Protein AF-0000000079915062 (afdb_homodimer)

InterPro domains:
  IPR032808 DoxX family [PF07681] (33-113)

Organism: NCBI:txid1990687

Structure (mmCIF, N/CA/C/O backbone):
data_AF-0000000079915062-model_v1
#
loop_
_entity.id
_entity.type
_entity.pdbx_description
1 polymer 'Transmembrane protein'
#
loop_
_atom_site.group_PDB
_atom_site.id
_atom_site.type_symbol
_atom_site.label_atom_id
_atom_site.label_alt_id
_atom_site.label_comp_id
_atom_site.label_asym_id
_atom_site.label_entity_id
_atom_site.label_seq_id
_atom_site.pdbx_PDB_ins_code
_atom_site.Cartn_x
_atom_site.Cartn_y
_atom_site.Cartn_z
_atom_site.occupancy
_atom_site.B_iso_or_equiv
_atom_site.auth_seq_id
_atom_site.auth_comp_id
_atom_site.auth_asym_id
_atom_site.auth_atom_id
_atom_site.pdbx_PDB_model_num
ATOM 1 N N . MET A 1 1 ? 53.188 11.172 18.5 1 35.78 1 MET A N 1
ATOM 2 C CA . MET A 1 1 ? 52.281 12.039 17.766 1 35.78 1 MET A CA 1
ATOM 3 C C . MET A 1 1 ? 51 11.297 17.406 1 35.78 1 MET A C 1
ATOM 5 O O . MET A 1 1 ? 50.969 10.508 16.453 1 35.78 1 MET A O 1
ATOM 9 N N . ASN A 1 2 ? 50.188 10.914 18.391 1 42 2 ASN A N 1
ATOM 10 C CA . ASN A 1 2 ? 48.906 10.188 18.344 1 42 2 ASN A CA 1
ATOM 11 C C . ASN A 1 2 ? 47.844 11.008 17.641 1 42 2 ASN A C 1
ATOM 13 O O . ASN A 1 2 ? 47.531 12.133 18.031 1 42 2 ASN A O 1
ATOM 17 N N . ALA A 1 3 ? 47.562 10.789 16.375 1 55.31 3 ALA A N 1
ATOM 18 C CA . ALA A 1 3 ? 46.531 11.414 15.562 1 55.31 3 ALA A CA 1
ATOM 19 C C . ALA A 1 3 ? 45.156 11.289 16.219 1 55.31 3 ALA A C 1
ATOM 21 O O . ALA A 1 3 ? 44.812 10.227 16.734 1 55.31 3 ALA A O 1
ATOM 22 N N . PRO A 1 4 ? 44.469 12.445 16.594 1 53.09 4 PRO A N 1
ATOM 23 C CA . PRO A 1 4 ? 43.125 12.344 17.156 1 53.09 4 PRO A CA 1
ATOM 24 C C . PRO A 1 4 ? 42.188 11.492 16.297 1 53.09 4 PRO A C 1
ATOM 26 O O . PRO A 1 4 ? 42.281 11.531 15.07 1 53.09 4 PRO A O 1
ATOM 29 N N . THR A 1 5 ? 41.781 10.367 16.75 1 55.53 5 THR A N 1
ATOM 30 C CA . THR A 1 5 ? 40.781 9.523 16.094 1 55.53 5 THR A CA 1
ATOM 31 C C . THR A 1 5 ? 39.5 10.32 15.82 1 55.53 5 THR A C 1
ATOM 33 O O . THR A 1 5 ? 39.031 11.086 16.672 1 55.53 5 THR A O 1
ATOM 36 N N . PRO A 1 6 ? 39.062 10.578 14.609 1 52.25 6 PRO A N 1
ATOM 37 C CA . PRO A 1 6 ? 37.844 11.297 14.195 1 52.25 6 PRO A CA 1
ATOM 38 C C . PRO A 1 6 ? 36.594 10.805 14.922 1 52.25 6 PRO A C 1
ATOM 40 O O . PRO A 1 6 ? 36.031 9.758 14.562 1 52.25 6 PRO A O 1
ATOM 43 N N . ARG A 1 7 ? 36.312 10.883 16.172 1 54.88 7 ARG A N 1
ATOM 44 C CA . ARG A 1 7 ? 35.094 10.5 16.906 1 54.88 7 ARG A CA 1
ATOM 45 C C . ARG A 1 7 ? 33.906 11.352 16.484 1 54.88 7 ARG A C 1
ATOM 47 O O . ARG A 1 7 ? 32.812 11.156 16.984 1 54.88 7 ARG A O 1
ATOM 54 N N . SER A 1 8 ? 34.031 12.414 15.742 1 56.31 8 SER A N 1
ATOM 55 C CA . SER A 1 8 ? 33 13.445 15.633 1 56.31 8 SER A CA 1
ATOM 56 C C . SER A 1 8 ? 31.906 13.039 14.656 1 56.31 8 SER A C 1
ATOM 58 O O . SER A 1 8 ? 30.781 13.555 14.719 1 56.31 8 SER A O 1
ATOM 60 N N . SER A 1 9 ? 32.188 12.109 13.656 1 59.5 9 SER A N 1
ATOM 61 C CA . SER A 1 9 ? 31.172 11.906 12.625 1 59.5 9 SER A CA 1
ATOM 62 C C . SER A 1 9 ? 30.031 11.039 13.141 1 59.5 9 SER A C 1
ATOM 64 O O . SER A 1 9 ? 28.875 11.258 12.773 1 59.5 9 SER A O 1
ATOM 66 N N . SER A 1 10 ? 30.281 10.133 14.062 1 58.72 10 SER A N 1
ATOM 67 C CA . SER A 1 10 ? 29.25 9.211 14.547 1 58.72 10 SER A CA 1
ATOM 68 C C . SER A 1 10 ? 28.25 9.922 15.453 1 58.72 10 SER A C 1
ATOM 70 O O . SER A 1 10 ? 27.062 9.625 15.422 1 58.72 10 SER A O 1
ATOM 72 N N . ALA A 1 11 ? 28.703 10.93 16.094 1 60.69 11 ALA A N 1
ATOM 73 C CA . ALA A 1 11 ? 27.844 11.633 17.062 1 60.69 11 ALA A CA 1
ATOM 74 C C . ALA A 1 11 ? 26.844 12.523 16.344 1 60.69 11 ALA A C 1
ATOM 76 O O . ALA A 1 11 ? 25.672 12.594 16.734 1 60.69 11 ALA A O 1
ATOM 77 N N . VAL A 1 12 ? 27.219 13.039 15.203 1 59.19 12 VAL A N 1
ATOM 78 C CA . VAL A 1 12 ? 26.359 13.93 14.43 1 59.19 12 VAL A CA 1
ATOM 79 C C . VAL A 1 12 ? 25.25 13.125 13.742 1 59.19 12 VAL A C 1
ATOM 81 O O . VAL A 1 12 ? 24.094 13.539 13.734 1 59.19 12 VAL A O 1
ATOM 84 N N . SER A 1 13 ? 25.703 11.875 13.297 1 68.31 13 SER A N 1
ATOM 85 C CA . SER A 1 13 ? 24.734 11.023 12.633 1 68.31 13 SER A CA 1
ATOM 86 C C . SER A 1 13 ? 23.688 10.5 13.609 1 68.31 13 SER A C 1
ATOM 88 O O . SER A 1 13 ? 22.5 10.445 13.297 1 68.31 13 SER A O 1
ATOM 90 N N . GLU A 1 14 ? 24.094 10.219 14.766 1 69.81 14 GLU A N 1
ATOM 91 C CA . GLU A 1 14 ? 23.188 9.703 15.781 1 69.81 14 GLU A CA 1
ATOM 92 C C . GLU A 1 14 ? 22.25 10.797 16.297 1 69.81 14 GLU A C 1
ATOM 94 O O . GLU A 1 14 ? 21.062 10.555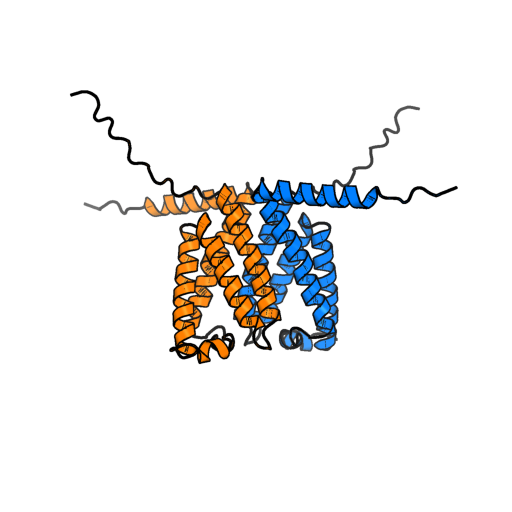 16.5 1 69.81 14 GLU A O 1
ATOM 99 N N . HIS A 1 15 ? 22.844 11.945 16.391 1 72.81 15 HIS A N 1
ATOM 100 C CA . HIS A 1 15 ? 22.047 13.062 16.891 1 72.81 15 HIS A CA 1
ATOM 101 C C . HIS A 1 15 ? 21 13.469 15.867 1 72.81 15 HIS A C 1
ATOM 103 O O . HIS A 1 15 ? 19.875 13.812 16.234 1 72.81 15 HIS A O 1
ATOM 109 N N . SER A 1 16 ? 21.422 13.25 14.625 1 78.62 16 SER A N 1
ATOM 110 C CA . SER A 1 16 ? 20.484 13.609 13.57 1 78.62 16 SER A CA 1
ATOM 111 C C . SER A 1 16 ? 19.328 12.609 13.484 1 78.62 16 SER A C 1
ATOM 113 O O . SER A 1 16 ? 18.172 13 13.297 1 78.62 16 SER A O 1
ATOM 115 N N . LEU A 1 17 ? 19.672 11.398 13.68 1 80.88 17 LEU A N 1
ATOM 116 C CA . LEU A 1 17 ? 18.641 10.367 13.664 1 80.88 17 LEU A CA 1
ATOM 117 C C . LEU A 1 17 ? 17.703 10.516 14.852 1 80.88 17 LEU A C 1
ATOM 119 O O . LEU A 1 17 ? 16.484 10.367 14.711 1 80.88 17 LEU A O 1
ATOM 123 N N . ASP A 1 18 ? 18.312 10.742 15.984 1 81.38 18 ASP A N 1
ATOM 124 C CA . ASP A 1 18 ? 17.516 10.922 17.188 1 81.38 18 ASP A CA 1
ATOM 125 C C . ASP A 1 18 ? 16.562 12.102 17.047 1 81.38 18 ASP A C 1
ATOM 127 O O . ASP A 1 18 ? 15.398 12.023 17.453 1 81.38 18 ASP A O 1
ATOM 131 N N . ALA A 1 19 ? 17.047 13.164 16.484 1 83.12 19 ALA A N 1
ATOM 132 C CA . ALA A 1 19 ? 16.219 14.344 16.266 1 83.12 19 ALA A CA 1
ATOM 133 C C . ALA A 1 19 ? 15.078 14.047 15.305 1 83.12 19 ALA A C 1
ATOM 135 O O . ALA A 1 19 ? 13.953 14.508 15.5 1 83.12 19 ALA A O 1
ATOM 136 N N . ALA A 1 20 ? 15.391 13.289 14.328 1 78.81 20 ALA A N 1
ATOM 137 C CA . ALA A 1 20 ? 14.367 12.93 13.344 1 78.81 20 ALA A CA 1
ATOM 138 C C . ALA A 1 20 ? 13.297 12.039 13.977 1 78.81 20 ALA A C 1
ATOM 140 O O . ALA A 1 20 ? 12.102 12.219 13.719 1 78.81 20 ALA A O 1
ATOM 141 N N . VAL A 1 21 ? 13.727 11.203 14.773 1 81.5 21 VAL A N 1
ATOM 142 C CA . VAL A 1 21 ? 12.812 10.281 15.445 1 81.5 21 VAL A CA 1
ATOM 143 C C . VAL A 1 21 ? 11.922 11.055 16.406 1 81.5 21 VAL A C 1
ATOM 145 O O . VAL A 1 21 ? 10.711 10.812 16.484 1 81.5 21 VAL A O 1
ATOM 148 N N . GLN A 1 22 ? 12.531 11.953 17.141 1 82.19 22 GLN A N 1
ATOM 149 C CA . GLN A 1 22 ? 11.773 12.773 18.078 1 82.19 22 GLN A CA 1
ATOM 150 C C . GLN A 1 22 ? 10.75 13.648 17.344 1 82.19 22 GLN A C 1
ATOM 152 O O . GLN A 1 22 ? 9.617 13.789 17.797 1 82.19 22 GLN A O 1
ATOM 157 N N . ARG A 1 23 ? 11.156 14.156 16.281 1 81.31 23 ARG A N 1
ATOM 158 C CA . ARG A 1 23 ? 10.242 14.977 15.484 1 81.31 23 ARG A CA 1
ATOM 159 C C . ARG A 1 23 ? 9.094 14.141 14.93 1 81.31 23 ARG A C 1
ATOM 161 O O . ARG A 1 23 ? 7.949 14.602 14.898 1 81.31 23 ARG A O 1
ATOM 168 N N . ALA A 1 24 ? 9.422 12.992 14.5 1 81.75 24 ALA A N 1
ATOM 169 C CA . ALA A 1 24 ? 8.406 12.094 13.953 1 81.75 24 ALA A CA 1
ATOM 170 C C . ALA A 1 24 ? 7.383 11.703 15.016 1 81.75 24 ALA A C 1
ATOM 172 O O . ALA A 1 24 ? 6.203 11.516 14.711 1 81.75 24 ALA A O 1
ATOM 173 N N . ARG A 1 25 ? 7.84 11.656 16.156 1 81.38 25 ARG A N 1
ATOM 174 C CA . ARG A 1 25 ? 6.945 11.281 17.25 1 81.38 25 ARG A CA 1
ATOM 175 C C . ARG A 1 25 ? 6.047 12.453 17.641 1 81.38 25 ARG A C 1
ATOM 177 O O . ARG A 1 25 ? 4.879 12.258 17.984 1 81.38 25 ARG A O 1
ATOM 184 N N . SER A 1 26 ? 6.59 13.617 17.547 1 84.38 26 SER A N 1
ATOM 185 C CA . SER A 1 26 ? 5.871 14.797 18.016 1 84.38 26 SER A CA 1
ATOM 186 C C . SER A 1 26 ? 4.973 15.367 16.922 1 84.38 26 SER A C 1
ATOM 188 O O . SER A 1 26 ? 3.959 16 17.219 1 84.38 26 SER A O 1
ATOM 190 N N . ASP A 1 27 ? 5.375 15.133 15.719 1 88.56 27 ASP A N 1
ATOM 191 C CA . ASP A 1 27 ? 4.605 15.602 14.57 1 88.56 27 ASP A CA 1
ATOM 192 C C . ASP A 1 27 ? 4.07 14.43 13.75 1 88.56 27 ASP A C 1
ATOM 194 O O . ASP A 1 27 ? 4.781 13.883 12.906 1 88.56 27 ASP A O 1
ATOM 198 N N . PRO A 1 28 ? 2.812 14.141 13.938 1 86 28 PRO A N 1
ATOM 199 C CA . PRO A 1 28 ? 2.248 12.961 13.281 1 86 28 PRO A CA 1
ATOM 200 C C . PRO A 1 28 ? 2.354 13.031 11.758 1 86 28 PRO A C 1
ATOM 202 O O . PRO A 1 28 ? 2.596 12.008 11.109 1 86 28 PRO A O 1
ATOM 205 N N . ALA A 1 29 ? 2.178 14.086 11.203 1 85.56 29 ALA A N 1
ATOM 206 C CA . ALA A 1 29 ? 2.268 14.219 9.758 1 85.56 29 ALA A CA 1
ATOM 207 C C . ALA A 1 29 ? 3.693 13.977 9.266 1 85.56 29 ALA A C 1
ATOM 209 O O . ALA A 1 29 ? 3.904 13.359 8.227 1 85.56 29 ALA A O 1
ATOM 210 N N . TYR A 1 30 ? 4.633 14.477 9.93 1 89.44 30 TYR A N 1
ATOM 211 C CA . TYR A 1 30 ? 6.023 14.227 9.57 1 89.44 30 TYR A CA 1
ATOM 212 C C . TYR A 1 30 ? 6.375 12.758 9.734 1 89.44 30 TYR A C 1
ATOM 214 O O . TYR A 1 30 ? 7.113 12.195 8.914 1 89.44 30 TYR A O 1
ATOM 222 N N . GLY A 1 31 ? 5.934 12.195 10.781 1 91.19 31 GLY A N 1
ATOM 223 C CA . GLY A 1 31 ? 6.129 10.758 10.945 1 91.19 31 GLY A CA 1
ATOM 224 C C . GLY A 1 31 ? 5.551 9.945 9.812 1 91.19 31 GLY A C 1
ATOM 225 O O . GLY A 1 31 ? 6.16 8.961 9.375 1 91.19 31 GLY A O 1
ATOM 226 N N . ALA A 1 32 ? 4.387 10.359 9.422 1 92.12 32 ALA A N 1
ATOM 227 C CA . ALA A 1 32 ? 3.748 9.703 8.281 1 92.12 32 ALA A CA 1
ATOM 228 C C . ALA A 1 32 ? 4.605 9.828 7.023 1 92.12 32 ALA A C 1
ATOM 230 O O . ALA A 1 32 ? 4.805 8.852 6.305 1 92.12 32 ALA A O 1
ATOM 231 N N . PHE A 1 33 ? 5.137 10.969 6.777 1 94.38 33 PHE A N 1
ATOM 232 C CA . PHE A 1 33 ? 6.008 11.227 5.637 1 94.38 33 PHE A CA 1
ATOM 233 C C . PHE A 1 33 ? 7.238 10.336 5.688 1 94.38 33 PHE A C 1
ATOM 235 O O . PHE A 1 33 ? 7.586 9.688 4.695 1 94.38 33 PHE A O 1
ATOM 242 N N . LEU A 1 34 ? 7.832 10.266 6.805 1 94.62 34 LEU A N 1
ATOM 243 C CA . LEU A 1 34 ? 9.062 9.492 6.957 1 94.62 34 LEU A CA 1
ATOM 244 C C . LEU A 1 34 ? 8.789 8 6.762 1 94.62 34 LEU A C 1
ATOM 246 O O . LEU A 1 34 ? 9.594 7.297 6.148 1 94.62 34 LEU A O 1
ATOM 250 N N . LEU A 1 35 ? 7.703 7.551 7.289 1 95.19 35 LEU A N 1
ATOM 251 C CA . LEU A 1 35 ? 7.336 6.145 7.148 1 95.19 35 LEU A CA 1
ATOM 252 C C . LEU A 1 35 ? 7.191 5.766 5.676 1 95.19 35 LEU A C 1
ATOM 254 O O . LEU A 1 35 ? 7.754 4.762 5.234 1 95.19 35 LEU A O 1
ATOM 258 N N . LEU A 1 36 ? 6.496 6.566 4.973 1 97.75 36 LEU A N 1
ATOM 259 C CA . LEU A 1 36 ? 6.277 6.273 3.562 1 97.75 36 LEU A CA 1
ATOM 260 C C . LEU A 1 36 ? 7.566 6.449 2.764 1 97.75 36 LEU A C 1
ATOM 262 O O . LEU A 1 36 ? 7.828 5.688 1.829 1 97.75 36 LEU A O 1
ATOM 266 N N . ARG A 1 37 ? 8.32 7.453 3.098 1 97.31 37 ARG A N 1
ATOM 267 C CA . ARG A 1 37 ? 9.578 7.66 2.391 1 97.31 37 ARG A CA 1
ATOM 268 C C . ARG A 1 37 ? 10.5 6.457 2.557 1 97.31 37 ARG A C 1
ATOM 270 O O . ARG A 1 37 ? 11.07 5.965 1.579 1 97.31 37 ARG A O 1
ATOM 277 N N . ILE A 1 38 ? 10.625 5.984 3.73 1 97.06 38 ILE A N 1
ATOM 278 C CA . ILE A 1 38 ? 11.453 4.809 3.984 1 97.06 38 ILE A CA 1
ATOM 279 C C . ILE A 1 38 ? 10.875 3.604 3.246 1 97.06 38 ILE A C 1
ATOM 281 O O . ILE A 1 38 ? 11.609 2.871 2.574 1 97.06 38 ILE A O 1
ATOM 285 N N . GLY A 1 39 ? 9.578 3.43 3.363 1 98.25 39 GLY A N 1
ATOM 286 C CA . GLY A 1 39 ? 8.93 2.309 2.697 1 98.25 39 GLY A CA 1
ATOM 287 C C . GLY A 1 39 ? 9.133 2.309 1.194 1 98.25 39 GLY A C 1
ATOM 288 O O . GLY A 1 39 ? 9.523 1.292 0.615 1 98.25 39 GLY A O 1
ATOM 289 N N . PHE A 1 40 ? 8.938 3.473 0.577 1 98.62 40 PHE A N 1
ATOM 290 C CA . PHE A 1 40 ? 9.008 3.549 -0.878 1 98.62 40 PHE A CA 1
ATOM 291 C C . PHE A 1 40 ? 10.445 3.688 -1.347 1 98.62 40 PHE A C 1
ATOM 293 O O . PHE A 1 40 ? 10.719 3.707 -2.551 1 98.62 40 PHE A O 1
ATOM 300 N N . THR A 1 41 ? 11.391 3.822 -0.437 1 98.69 41 THR A N 1
ATOM 301 C CA . THR A 1 41 ? 12.805 3.65 -0.755 1 98.69 41 THR A CA 1
ATOM 302 C C . THR A 1 41 ? 13.18 2.17 -0.776 1 98.69 41 THR A C 1
ATOM 304 O O . THR A 1 41 ? 13.719 1.674 -1.766 1 98.69 41 THR A O 1
ATOM 307 N N . VAL A 1 42 ? 12.781 1.463 0.256 1 98.5 42 VAL A N 1
ATOM 308 C CA . VAL A 1 42 ? 13.25 0.105 0.504 1 98.5 42 VAL A CA 1
ATOM 309 C C . VAL A 1 42 ? 12.5 -0.875 -0.394 1 98.5 42 VAL A C 1
ATOM 311 O O . VAL A 1 42 ? 13.102 -1.76 -1.002 1 98.5 42 VAL A O 1
ATOM 314 N N . LEU A 1 43 ? 11.227 -0.701 -0.561 1 98.44 43 LEU A N 1
ATOM 315 C CA . LEU A 1 43 ? 10.398 -1.688 -1.242 1 98.44 43 LEU A CA 1
ATOM 316 C C . LEU A 1 43 ? 10.828 -1.851 -2.695 1 98.44 43 LEU A C 1
ATOM 318 O O . LEU A 1 43 ? 11.133 -2.961 -3.137 1 98.44 43 LEU A O 1
ATOM 322 N N . PRO A 1 44 ? 10.93 -0.757 -3.443 1 98.69 44 PRO A N 1
ATOM 323 C CA . PRO A 1 44 ? 11.352 -0.938 -4.836 1 98.69 44 PRO A CA 1
ATOM 324 C C . PRO A 1 44 ? 12.773 -1.477 -4.953 1 98.69 44 PRO A C 1
ATOM 326 O O . PRO A 1 44 ? 13.078 -2.246 -5.867 1 98.69 44 PRO A O 1
ATOM 329 N N . ILE A 1 45 ? 13.617 -1.098 -4.066 1 98.75 45 ILE A N 1
ATOM 330 C CA . ILE A 1 45 ? 14.992 -1.571 -4.129 1 98.75 45 ILE A CA 1
ATOM 331 C C . ILE A 1 45 ? 15.031 -3.076 -3.871 1 98.75 45 ILE A C 1
ATOM 333 O O . ILE A 1 45 ? 15.68 -3.822 -4.609 1 98.75 45 ILE A O 1
ATOM 337 N N . VAL A 1 46 ? 14.328 -3.572 -2.879 1 98.75 46 VAL A N 1
ATOM 338 C CA . VAL A 1 46 ? 14.305 -4.992 -2.541 1 98.75 46 VAL A CA 1
ATOM 339 C C . VAL A 1 46 ? 13.68 -5.785 -3.688 1 98.75 46 VAL A C 1
ATOM 341 O O . VAL A 1 46 ? 14.234 -6.801 -4.117 1 98.75 46 VAL A O 1
ATOM 344 N N . MET A 1 47 ? 12.586 -5.328 -4.246 1 98.56 47 MET A N 1
ATOM 345 C CA . MET A 1 47 ? 11.922 -6.031 -5.336 1 98.56 47 MET A CA 1
ATOM 346 C C . MET A 1 47 ? 12.758 -5.984 -6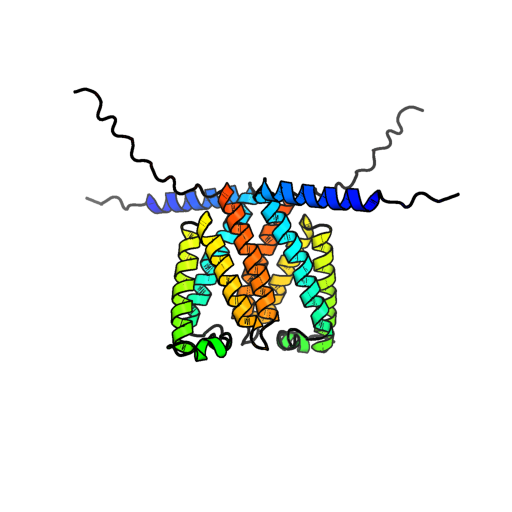.609 1 98.56 47 MET A C 1
ATOM 348 O O . MET A 1 47 ? 12.781 -6.945 -7.379 1 98.56 47 MET A O 1
ATOM 352 N N . GLY A 1 48 ? 13.383 -4.805 -6.805 1 98.75 48 GLY A N 1
ATOM 353 C CA . GLY A 1 48 ? 14.266 -4.695 -7.957 1 98.75 48 GLY A CA 1
ATOM 354 C C . GLY A 1 48 ? 15.453 -5.625 -7.887 1 98.75 48 GLY A C 1
ATOM 355 O O . GLY A 1 48 ? 15.781 -6.305 -8.867 1 98.75 48 GLY A O 1
ATOM 356 N N . LEU A 1 49 ? 16.125 -5.672 -6.723 1 98.69 49 LEU A N 1
ATOM 357 C CA . LEU A 1 49 ? 17.266 -6.559 -6.531 1 98.69 49 LEU A CA 1
ATOM 358 C C . LEU A 1 49 ? 16.859 -8.016 -6.699 1 98.69 49 LEU A C 1
ATOM 360 O O . LEU A 1 49 ? 17.609 -8.812 -7.266 1 98.69 49 LEU A O 1
ATOM 364 N N . ASP A 1 50 ? 15.711 -8.352 -6.281 1 98.75 50 ASP A N 1
ATOM 365 C CA . ASP A 1 50 ? 15.281 -9.75 -6.32 1 98.75 50 ASP A CA 1
ATOM 366 C C . ASP A 1 50 ? 15.008 -10.203 -7.75 1 98.75 50 ASP A C 1
ATOM 368 O O . ASP A 1 50 ? 14.961 -11.406 -8.031 1 98.75 50 ASP A O 1
ATOM 372 N N . LYS A 1 51 ? 14.812 -9.273 -8.688 1 98.5 51 LYS A N 1
ATOM 373 C CA . LYS A 1 51 ? 14.562 -9.648 -10.07 1 98.5 51 LYS A CA 1
ATOM 374 C C . LYS A 1 51 ? 15.828 -10.203 -10.727 1 98.5 51 LYS A C 1
ATOM 376 O O . LYS A 1 51 ? 15.758 -10.805 -11.805 1 98.5 51 LYS A O 1
ATOM 381 N N . PHE A 1 52 ? 16.938 -10.078 -9.992 1 98.5 52 PHE A N 1
ATOM 382 C CA . PHE A 1 52 ? 18.172 -10.703 -10.453 1 98.5 52 PHE A CA 1
ATOM 383 C C . PHE A 1 52 ? 18.344 -12.086 -9.828 1 98.5 52 PHE A C 1
ATOM 385 O O . PHE A 1 52 ? 19.188 -12.859 -10.273 1 98.5 52 PHE A O 1
ATOM 392 N N . THR A 1 53 ? 17.547 -12.477 -8.781 1 97.75 53 THR A N 1
ATOM 393 C CA . THR A 1 53 ? 17.766 -13.727 -8.055 1 97.75 53 THR A CA 1
ATOM 394 C C . THR A 1 53 ? 16.5 -14.555 -8.008 1 97.75 53 THR A C 1
ATOM 396 O O . THR A 1 53 ? 16.547 -15.773 -7.852 1 97.75 53 THR A O 1
ATOM 399 N N . ASN A 1 54 ? 15.32 -13.945 -8.023 1 97.75 54 ASN A N 1
ATOM 400 C CA . ASN A 1 54 ? 14.016 -14.594 -7.949 1 97.75 54 ASN A CA 1
ATOM 401 C C . ASN A 1 54 ? 13.859 -15.383 -6.656 1 97.75 54 ASN A C 1
ATOM 403 O O . ASN A 1 54 ? 13.312 -16.484 -6.66 1 97.75 54 ASN A O 1
ATOM 407 N N . LEU A 1 55 ? 14.422 -14.812 -5.586 1 96.12 55 LEU A N 1
ATOM 408 C CA . LEU A 1 55 ? 14.312 -15.461 -4.281 1 96.12 55 LEU A CA 1
ATOM 409 C C . LEU A 1 55 ? 12.891 -15.352 -3.734 1 96.12 55 LEU A C 1
ATOM 411 O O . LEU A 1 55 ? 12.367 -16.312 -3.158 1 96.12 55 LEU A O 1
ATOM 415 N N . LEU A 1 56 ? 12.273 -14.25 -3.938 1 96.44 56 LEU A N 1
ATOM 416 C CA . LEU A 1 56 ? 10.938 -14 -3.398 1 96.44 56 LEU A CA 1
ATOM 417 C C . LEU A 1 56 ? 9.867 -14.656 -4.27 1 96.44 56 LEU A C 1
ATOM 419 O O . LEU A 1 56 ? 8.836 -15.109 -3.764 1 96.44 56 LEU A O 1
ATOM 423 N N . THR A 1 57 ? 10.109 -14.672 -5.551 1 96.62 57 THR A N 1
ATOM 424 C CA . THR A 1 57 ? 9.203 -15.25 -6.539 1 96.62 57 THR A CA 1
ATOM 425 C C . THR A 1 57 ? 9.867 -15.328 -7.91 1 96.62 57 THR A C 1
ATOM 427 O O . THR A 1 57 ? 11.008 -14.891 -8.07 1 96.62 57 THR A O 1
ATOM 430 N N . THR A 1 58 ? 9.211 -16.016 -8.836 1 97.38 58 THR A N 1
ATOM 431 C CA . THR A 1 58 ? 9.602 -15.922 -10.234 1 97.38 58 THR A CA 1
ATOM 432 C C . THR A 1 58 ? 8.914 -14.734 -10.914 1 97.38 58 THR A C 1
ATOM 434 O O . THR A 1 58 ? 7.785 -14.859 -11.391 1 97.38 58 THR A O 1
ATOM 437 N N . TRP A 1 59 ? 9.578 -13.609 -11 1 97.56 59 TRP A N 1
ATOM 438 C CA . TRP A 1 59 ? 9.008 -12.32 -11.406 1 97.56 59 TRP A CA 1
ATOM 439 C C . TRP A 1 59 ? 8.539 -12.367 -12.852 1 97.56 59 TRP A C 1
ATOM 441 O O . TRP A 1 59 ? 7.605 -11.648 -13.234 1 97.56 59 TRP A O 1
ATOM 451 N N . GLU A 1 60 ? 9.062 -13.188 -13.688 1 97.5 60 GLU A N 1
ATOM 452 C CA . GLU A 1 60 ? 8.688 -13.297 -15.094 1 97.5 60 GLU A CA 1
ATOM 453 C C . GLU A 1 60 ? 7.219 -13.703 -15.242 1 97.5 60 GLU A C 1
ATOM 455 O O . GLU A 1 60 ? 6.566 -13.352 -16.219 1 97.5 60 GLU A O 1
ATOM 460 N N . ASN A 1 61 ? 6.758 -14.391 -14.25 1 96 61 ASN A N 1
ATOM 461 C CA . ASN A 1 61 ? 5.371 -14.844 -14.289 1 96 61 ASN A CA 1
ATOM 462 C C . ASN A 1 61 ? 4.395 -13.68 -14.258 1 96 61 ASN A C 1
ATOM 464 O O . ASN A 1 61 ? 3.244 -13.812 -14.68 1 96 61 ASN A O 1
ATOM 468 N N . TYR A 1 62 ? 4.895 -12.5 -13.734 1 96.62 62 TYR A N 1
ATOM 469 C CA . TYR A 1 62 ? 4.031 -11.336 -13.586 1 96.62 62 TYR A CA 1
ATOM 470 C C . TYR A 1 62 ? 3.99 -10.523 -14.875 1 96.62 62 TYR A C 1
ATOM 472 O O . TYR A 1 62 ? 3.25 -9.539 -14.977 1 96.62 62 TYR A O 1
ATOM 480 N N . LEU A 1 63 ? 4.773 -10.906 -15.828 1 97.12 63 LEU A N 1
ATOM 481 C CA . LEU A 1 63 ? 4.848 -10.156 -17.078 1 97.12 63 LEU A CA 1
ATOM 482 C C . LEU A 1 63 ? 3.803 -10.641 -18.062 1 97.12 63 LEU A C 1
ATOM 484 O O . LEU A 1 63 ? 3.758 -11.836 -18.391 1 97.12 63 LEU A O 1
ATOM 488 N N . ALA A 1 64 ? 2.977 -9.695 -18.547 1 97.12 64 ALA A N 1
ATOM 489 C CA . ALA A 1 64 ? 1.961 -10.047 -19.547 1 97.12 64 ALA A CA 1
ATOM 490 C C . ALA A 1 64 ? 2.604 -10.562 -20.828 1 97.12 64 ALA A C 1
ATOM 492 O O . ALA A 1 64 ? 3.551 -9.961 -21.344 1 97.12 64 ALA A O 1
ATOM 493 N N . PRO A 1 65 ? 2.043 -11.57 -21.406 1 96.12 65 PRO A N 1
ATOM 494 C CA . PRO A 1 65 ? 2.645 -12.188 -22.594 1 96.12 65 PRO A CA 1
ATOM 495 C C . PRO A 1 65 ? 2.74 -11.234 -23.781 1 96.12 65 PRO A C 1
ATOM 497 O O . PRO A 1 65 ? 3.695 -11.297 -24.562 1 96.12 65 PRO A O 1
ATOM 500 N N . TRP A 1 66 ? 1.785 -10.32 -23.906 1 95.25 66 TRP A N 1
ATOM 501 C CA . TRP A 1 66 ? 1.785 -9.43 -25.062 1 95.25 66 TRP A CA 1
ATOM 502 C C . TRP A 1 66 ? 2.965 -8.469 -25 1 95.25 66 TRP A C 1
ATOM 504 O O . TRP A 1 66 ? 3.42 -7.973 -26.031 1 95.25 66 TRP A O 1
ATOM 514 N N . ILE A 1 67 ? 3.455 -8.219 -23.781 1 94.75 67 ILE A N 1
ATOM 515 C CA . ILE A 1 67 ? 4.617 -7.348 -23.641 1 94.75 67 ILE A CA 1
ATOM 516 C C . ILE A 1 67 ? 5.855 -8.047 -24.203 1 94.75 67 ILE A C 1
ATOM 518 O O . ILE A 1 67 ? 6.668 -7.43 -24.891 1 94.75 67 ILE A O 1
ATOM 522 N N . VAL A 1 68 ? 6.016 -9.234 -23.938 1 93.81 68 VAL A N 1
ATOM 523 C CA . VAL A 1 68 ? 7.141 -10.031 -24.422 1 93.81 68 VAL A CA 1
ATOM 524 C C . VAL A 1 68 ? 7.051 -10.172 -25.938 1 93.81 68 VAL A C 1
ATOM 526 O O . VAL A 1 68 ? 8.062 -10.078 -26.641 1 93.81 68 VAL A O 1
ATOM 529 N N . ASP A 1 69 ? 5.879 -10.32 -26.422 1 95.12 69 ASP A N 1
ATOM 530 C CA . ASP A 1 69 ? 5.648 -10.57 -27.844 1 95.12 69 ASP A CA 1
ATOM 531 C C . ASP A 1 69 ? 6.035 -9.352 -28.688 1 95.12 69 ASP A C 1
ATOM 533 O O . ASP A 1 69 ? 6.516 -9.5 -29.812 1 95.12 69 ASP A O 1
ATOM 537 N N . ILE A 1 70 ? 5.883 -8.203 -28.125 1 94.19 70 ILE A N 1
ATOM 538 C CA . ILE A 1 70 ? 6.082 -7.012 -28.938 1 94.19 70 ILE A CA 1
ATOM 539 C C . ILE A 1 70 ? 7.492 -6.469 -28.734 1 94.19 70 ILE A C 1
ATOM 541 O O . ILE A 1 70 ? 7.953 -5.609 -29.484 1 94.19 70 ILE A O 1
ATOM 545 N N . GLY A 1 71 ? 8.117 -7 -27.734 1 93.31 71 GLY A N 1
ATOM 546 C CA . GLY A 1 71 ? 9.43 -6.469 -27.422 1 93.31 71 GLY A CA 1
ATOM 547 C C . GLY A 1 71 ? 10.562 -7.324 -27.953 1 93.31 71 GLY A C 1
ATOM 548 O O . GLY A 1 71 ? 10.359 -8.484 -28.312 1 93.31 71 GLY A O 1
ATOM 549 N N . PRO A 1 72 ? 11.758 -6.719 -27.984 1 96.12 72 PRO A N 1
ATOM 550 C CA . PRO A 1 72 ? 12.938 -7.453 -28.453 1 96.12 72 PRO A CA 1
ATOM 551 C C . PRO A 1 72 ? 13.609 -8.258 -27.344 1 96.12 72 PRO A C 1
ATOM 553 O O . PRO A 1 72 ? 14.547 -9.016 -27.594 1 96.12 72 PRO A O 1
ATOM 556 N N . LEU A 1 73 ? 13.109 -8.164 -26.125 1 97.38 73 LEU A N 1
ATOM 557 C CA . LEU A 1 73 ? 13.734 -8.812 -24.969 1 97.38 73 LEU A CA 1
ATOM 558 C C . LEU A 1 73 ? 12.914 -10.016 -24.516 1 97.38 73 LEU A C 1
ATOM 560 O O . LEU A 1 73 ? 11.688 -10.016 -24.656 1 97.38 73 LEU A O 1
ATOM 564 N N . SER A 1 74 ? 13.641 -11.023 -23.969 1 97.38 74 SER A N 1
ATOM 565 C CA . SER A 1 74 ? 12.945 -12.117 -23.312 1 97.38 74 SER A CA 1
ATOM 566 C C . SER A 1 74 ? 12.289 -11.648 -22.016 1 97.38 74 SER A C 1
ATOM 568 O O . SER A 1 74 ? 12.555 -10.539 -21.547 1 97.38 74 SER A O 1
ATOM 570 N N . ALA A 1 75 ? 11.477 -12.469 -21.469 1 97.44 75 ALA A N 1
ATOM 571 C CA . ALA A 1 75 ? 10.844 -12.156 -20.188 1 97.44 75 ALA A CA 1
ATOM 572 C C . ALA A 1 75 ? 11.898 -11.922 -19.109 1 97.44 75 ALA A C 1
ATOM 574 O O . ALA A 1 75 ? 11.781 -10.977 -18.312 1 97.44 75 ALA A O 1
ATOM 575 N N . HIS A 1 76 ? 12.859 -12.742 -19.094 1 97.75 76 HIS A N 1
ATOM 576 C CA . HIS A 1 76 ? 13.922 -12.633 -18.109 1 97.75 76 HIS A CA 1
ATOM 577 C C . HIS A 1 76 ? 14.688 -11.32 -18.25 1 97.75 76 HIS A C 1
ATOM 579 O O . HIS A 1 76 ? 14.891 -10.602 -17.266 1 97.75 76 HIS A O 1
ATOM 585 N N . GLN A 1 77 ? 15.047 -11 -19.453 1 97.94 77 GLN A N 1
ATOM 586 C CA . GLN A 1 77 ? 15.773 -9.766 -19.719 1 97.94 77 GLN A CA 1
ATOM 587 C C . GLN A 1 77 ? 14.93 -8.539 -19.344 1 97.94 77 GLN A C 1
ATOM 589 O O . GLN A 1 77 ? 15.445 -7.566 -18.797 1 97.94 77 GLN A O 1
ATOM 594 N N . THR A 1 78 ? 13.695 -8.656 -19.703 1 98.12 78 THR A N 1
ATOM 595 C CA . THR A 1 78 ? 12.781 -7.566 -19.391 1 98.12 78 THR A CA 1
ATOM 596 C C . THR A 1 78 ? 12.727 -7.332 -17.875 1 98.12 78 THR A C 1
ATOM 598 O O . THR A 1 78 ? 12.789 -6.191 -17.422 1 98.12 78 THR A O 1
ATOM 601 N N . MET A 1 79 ? 12.773 -8.359 -17.109 1 98.31 79 MET A N 1
ATOM 602 C CA . MET A 1 79 ? 12.68 -8.219 -15.656 1 98.31 79 MET A CA 1
ATOM 603 C C . MET A 1 79 ? 13.984 -7.676 -15.078 1 98.31 79 MET A C 1
ATOM 605 O O . MET A 1 79 ? 13.969 -6.949 -14.078 1 98.31 79 MET A O 1
ATOM 609 N N . LEU A 1 80 ? 15.078 -7.992 -15.727 1 98.5 80 LEU A N 1
ATOM 610 C CA . LEU A 1 80 ? 16.344 -7.398 -15.297 1 98.5 80 LEU A CA 1
ATOM 611 C C . LEU A 1 80 ? 16.328 -5.887 -15.469 1 98.5 80 LEU A C 1
ATOM 613 O O . LEU A 1 80 ? 16.75 -5.148 -14.578 1 98.5 80 LEU A O 1
ATOM 617 N N . VAL A 1 81 ? 15.781 -5.449 -16.609 1 98.44 81 VAL A N 1
ATOM 618 C CA . VAL A 1 81 ? 15.672 -4.02 -16.875 1 98.44 81 VAL A CA 1
ATOM 619 C C . VAL A 1 81 ? 14.727 -3.371 -15.867 1 98.44 81 VAL A C 1
ATOM 621 O O . VAL A 1 81 ? 15.039 -2.322 -15.297 1 98.44 81 VAL A O 1
ATOM 624 N N . VAL A 1 82 ? 13.609 -4.039 -15.625 1 98.5 82 VAL A N 1
ATOM 625 C CA . VAL A 1 82 ? 12.641 -3.559 -14.656 1 98.5 82 VAL A CA 1
ATOM 626 C C . VAL A 1 82 ? 13.289 -3.465 -13.273 1 98.5 82 VAL A C 1
ATOM 628 O O . VAL A 1 82 ? 13.055 -2.504 -12.539 1 98.5 82 VAL A O 1
ATOM 631 N N . GLY A 1 83 ? 14.086 -4.441 -12.93 1 98.81 83 GLY A N 1
ATOM 632 C CA . GLY A 1 83 ? 14.805 -4.41 -11.664 1 98.81 83 GLY A CA 1
ATOM 633 C C . GLY A 1 83 ? 15.688 -3.188 -11.508 1 98.81 83 GLY A C 1
ATOM 634 O O . GLY A 1 83 ? 15.664 -2.535 -10.461 1 98.81 83 GLY A O 1
ATOM 635 N N . VAL A 1 84 ? 16.422 -2.822 -12.523 1 98.81 84 VAL A N 1
ATOM 636 C CA . VAL A 1 84 ? 17.297 -1.651 -12.5 1 98.81 84 VAL A CA 1
ATOM 637 C C . VAL A 1 84 ? 16.453 -0.388 -12.312 1 98.81 84 VAL A C 1
ATOM 639 O O . VAL A 1 84 ? 16.781 0.468 -11.492 1 98.81 84 VAL A O 1
ATOM 642 N N . ILE A 1 85 ? 15.367 -0.344 -13.031 1 98.75 85 ILE A N 1
ATOM 643 C CA . ILE A 1 85 ? 14.484 0.817 -12.961 1 98.75 85 ILE A CA 1
ATOM 644 C C . ILE A 1 85 ? 13.945 0.971 -11.539 1 98.75 85 ILE A C 1
ATOM 646 O O . ILE A 1 85 ? 13.914 2.078 -11 1 98.75 85 ILE A O 1
ATOM 650 N N . GLU A 1 86 ? 13.578 -0.1 -10.938 1 98.81 86 GLU A N 1
ATOM 651 C CA . GLU A 1 86 ? 13.016 -0.047 -9.594 1 98.81 86 GLU A CA 1
ATOM 652 C 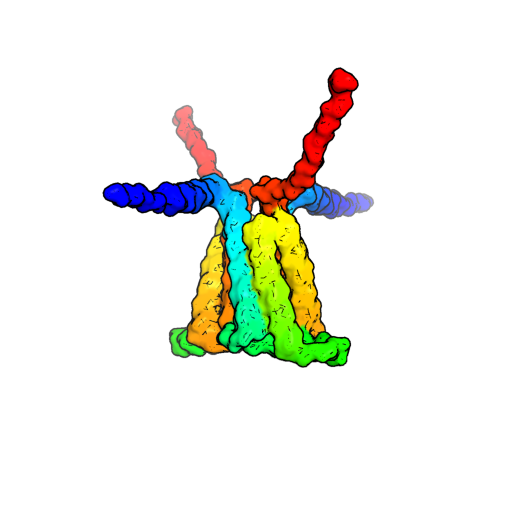C . GLU A 1 86 ? 14.07 0.349 -8.57 1 98.81 86 GLU A C 1
ATOM 654 O O . GLU A 1 86 ? 13.789 1.113 -7.641 1 98.81 86 GLU A O 1
ATOM 659 N N . ILE A 1 87 ? 15.242 -0.115 -8.727 1 98.81 87 ILE A N 1
ATOM 660 C CA . ILE A 1 87 ? 16.328 0.281 -7.84 1 98.81 87 ILE A CA 1
ATOM 661 C C . ILE A 1 87 ? 16.562 1.788 -7.938 1 98.81 87 ILE A C 1
ATOM 663 O O . ILE A 1 87 ? 16.625 2.48 -6.918 1 98.81 87 ILE A O 1
ATOM 667 N N . VAL A 1 88 ? 16.594 2.279 -9.125 1 98.75 88 VAL A N 1
ATOM 668 C CA . VAL A 1 88 ? 16.797 3.707 -9.352 1 98.75 88 VAL A CA 1
ATOM 669 C C . VAL A 1 88 ? 15.625 4.492 -8.75 1 98.75 88 VAL A C 1
ATOM 671 O O . VAL A 1 88 ? 15.828 5.531 -8.117 1 98.75 88 VAL A O 1
ATOM 674 N N . ALA A 1 89 ? 14.453 3.975 -8.969 1 98.69 89 ALA A N 1
ATOM 675 C CA . ALA A 1 89 ? 13.273 4.637 -8.43 1 98.69 89 ALA A CA 1
ATOM 676 C C . ALA A 1 89 ? 13.344 4.734 -6.906 1 98.69 89 ALA A C 1
ATOM 678 O O . ALA A 1 89 ? 13.055 5.785 -6.332 1 98.69 89 ALA A O 1
ATOM 679 N N . GLY A 1 90 ? 13.742 3.613 -6.207 1 98.75 90 GLY A N 1
ATOM 680 C CA . GLY A 1 90 ? 13.891 3.645 -4.762 1 98.75 90 GLY A CA 1
ATOM 681 C C . GLY A 1 90 ? 14.922 4.656 -4.293 1 98.75 90 GLY A C 1
ATOM 682 O O . GLY A 1 90 ? 14.688 5.387 -3.328 1 98.75 90 GLY A O 1
ATOM 683 N N . ILE A 1 91 ? 16.016 4.734 -4.969 1 98.69 91 ILE A N 1
ATOM 684 C CA . ILE A 1 91 ? 17.062 5.688 -4.645 1 98.69 91 ILE A CA 1
ATOM 685 C C . ILE A 1 91 ? 16.547 7.113 -4.867 1 98.69 91 ILE A C 1
ATOM 687 O O . ILE A 1 91 ? 16.812 8 -4.059 1 98.69 91 ILE A O 1
ATOM 691 N N . ALA A 1 92 ? 15.859 7.32 -5.945 1 98.25 92 ALA A N 1
ATOM 692 C CA . ALA A 1 92 ? 15.297 8.633 -6.242 1 98.25 92 ALA A CA 1
ATOM 693 C C . ALA A 1 92 ? 14.344 9.086 -5.137 1 98.25 92 ALA A C 1
ATOM 695 O O . ALA A 1 92 ? 14.328 10.266 -4.77 1 98.25 92 ALA A O 1
ATOM 696 N N . VAL A 1 93 ? 13.555 8.172 -4.637 1 98.38 93 VAL A N 1
ATOM 697 C CA . VAL A 1 93 ? 12.625 8.508 -3.561 1 98.38 93 VAL A CA 1
ATOM 698 C C . VAL A 1 93 ? 13.406 8.891 -2.307 1 98.38 93 VAL A C 1
ATOM 700 O O . VAL A 1 93 ? 13.031 9.82 -1.589 1 98.38 93 VAL A O 1
ATOM 703 N N . ALA A 1 94 ? 14.539 8.172 -2.033 1 97.5 94 ALA A N 1
ATOM 704 C CA . ALA A 1 94 ? 15.375 8.5 -0.883 1 97.5 94 ALA A CA 1
ATOM 705 C C . ALA A 1 94 ? 15.938 9.906 -1.001 1 97.5 94 ALA A C 1
ATOM 707 O O . ALA A 1 94 ? 16.047 10.625 -0.002 1 97.5 94 ALA A O 1
ATOM 708 N N . ILE A 1 95 ? 16.203 10.328 -2.209 1 96.81 95 ILE A N 1
ATOM 709 C CA . ILE A 1 95 ? 16.891 11.594 -2.438 1 96.81 95 ILE A CA 1
ATOM 710 C C . ILE A 1 95 ? 15.875 12.727 -2.547 1 96.81 95 ILE A C 1
ATOM 712 O O . ILE A 1 95 ? 16.031 13.766 -1.911 1 96.81 95 ILE A O 1
ATOM 716 N N . LYS A 1 96 ? 14.836 12.508 -3.412 1 96.38 96 LYS A N 1
ATOM 717 C CA . LYS A 1 96 ? 13.883 13.578 -3.701 1 96.38 96 LYS A CA 1
ATOM 718 C C . LYS A 1 96 ? 12.469 13.016 -3.85 1 96.38 96 LYS A C 1
ATOM 720 O O . LYS A 1 96 ? 11.906 13.016 -4.945 1 96.38 96 LYS A O 1
ATOM 725 N N . PRO A 1 97 ? 11.852 12.734 -2.721 1 95.94 97 PRO A N 1
ATOM 726 C CA . PRO A 1 97 ? 10.531 12.102 -2.768 1 95.94 97 PRO A CA 1
ATOM 727 C C . PRO A 1 97 ? 9.461 13 -3.373 1 95.94 97 PRO A C 1
ATOM 729 O O . PRO A 1 97 ? 8.461 12.516 -3.904 1 95.94 97 PRO A O 1
ATOM 732 N N . ARG A 1 98 ? 9.672 14.328 -3.363 1 93.06 98 ARG A N 1
ATOM 733 C CA . ARG A 1 98 ? 8.68 15.266 -3.877 1 93.06 98 ARG A CA 1
ATOM 734 C C . ARG A 1 98 ? 8.32 14.953 -5.324 1 93.06 98 ARG A C 1
ATOM 736 O O . ARG A 1 98 ? 7.152 15.023 -5.707 1 93.06 98 ARG A O 1
ATOM 743 N N . TYR A 1 99 ? 9.258 14.523 -6.102 1 95.38 99 TYR A N 1
ATOM 744 C CA . TYR A 1 99 ? 9.047 14.203 -7.512 1 95.38 99 TYR A CA 1
ATOM 745 C C . TYR A 1 99 ? 9.016 12.695 -7.727 1 95.38 99 TYR A C 1
ATOM 747 O O . TYR A 1 99 ? 8.156 12.18 -8.445 1 95.38 99 TYR A O 1
ATOM 755 N N . ALA A 1 100 ? 9.898 12.062 -7.09 1 98 100 ALA A N 1
ATOM 756 C CA . ALA A 1 100 ? 10.078 10.625 -7.297 1 98 100 ALA A CA 1
ATOM 757 C C . ALA A 1 100 ? 8.82 9.852 -6.918 1 98 100 ALA A C 1
ATOM 759 O O . ALA A 1 100 ? 8.516 8.828 -7.531 1 98 100 ALA A O 1
ATOM 760 N N . ALA A 1 101 ? 8.094 10.328 -5.973 1 98.25 101 ALA A N 1
ATOM 761 C CA . ALA A 1 101 ? 6.883 9.648 -5.535 1 98.25 101 ALA A CA 1
ATOM 762 C C . ALA A 1 101 ? 5.859 9.562 -6.664 1 98.25 101 ALA A C 1
ATOM 764 O O . ALA A 1 101 ? 5.203 8.531 -6.844 1 98.25 101 ALA A O 1
ATOM 765 N N . TYR A 1 102 ? 5.719 10.625 -7.414 1 97.69 102 TYR A N 1
ATOM 766 C CA . TYR A 1 102 ? 4.766 10.633 -8.516 1 97.69 102 TYR A CA 1
ATOM 767 C C . TYR A 1 102 ? 5.258 9.766 -9.664 1 97.69 102 TYR A C 1
ATOM 769 O O . TYR A 1 102 ? 4.457 9.141 -10.375 1 97.69 102 TYR A O 1
ATOM 777 N N . ILE A 1 103 ? 6.527 9.703 -9.844 1 98.31 103 ILE A N 1
ATOM 778 C CA . ILE A 1 103 ? 7.102 8.805 -10.836 1 98.31 103 ILE A CA 1
ATOM 779 C C . ILE A 1 103 ? 6.82 7.355 -10.453 1 98.31 103 ILE A C 1
ATOM 781 O O . ILE A 1 103 ? 6.418 6.547 -11.297 1 98.31 103 ILE A O 1
ATOM 785 N N . VAL A 1 104 ? 6.977 7.055 -9.203 1 98.62 104 VAL A N 1
ATOM 786 C CA . VAL A 1 104 ? 6.691 5.719 -8.695 1 98.62 104 VAL A CA 1
ATOM 787 C C . VAL A 1 104 ? 5.207 5.406 -8.859 1 98.62 104 VAL A C 1
ATOM 789 O O . VAL A 1 104 ? 4.836 4.289 -9.234 1 98.62 104 VAL A O 1
ATOM 792 N N . ALA A 1 105 ? 4.367 6.367 -8.602 1 98.75 105 ALA A N 1
ATOM 793 C CA . ALA A 1 105 ? 2.936 6.16 -8.789 1 98.75 105 ALA A CA 1
ATOM 794 C C . ALA A 1 105 ? 2.615 5.816 -10.242 1 98.75 105 ALA A C 1
ATOM 796 O O . ALA A 1 105 ? 1.838 4.898 -10.516 1 98.75 105 ALA A O 1
ATOM 797 N N . ALA A 1 106 ? 3.24 6.508 -11.188 1 98.62 106 ALA A N 1
ATOM 798 C CA . ALA A 1 106 ? 3.047 6.23 -12.602 1 98.62 106 ALA A CA 1
ATOM 799 C C . ALA A 1 106 ? 3.564 4.84 -12.969 1 98.62 106 ALA A C 1
ATOM 801 O O . ALA A 1 106 ? 2.943 4.125 -13.758 1 98.62 106 ALA A O 1
ATOM 802 N N . TRP A 1 107 ? 4.664 4.5 -12.422 1 98.62 107 TRP A N 1
ATOM 803 C CA . TRP A 1 107 ? 5.23 3.172 -12.625 1 98.62 107 TRP A CA 1
ATOM 804 C C . TRP A 1 107 ? 4.27 2.09 -12.141 1 98.62 107 TRP A C 1
ATOM 806 O O . TRP A 1 107 ? 4.016 1.113 -12.844 1 98.62 107 TRP A O 1
ATOM 816 N N . LEU A 1 108 ? 3.707 2.254 -10.961 1 98.75 108 LEU A N 1
ATOM 817 C CA . LEU A 1 108 ? 2.746 1.308 -10.398 1 98.75 108 LEU A CA 1
ATOM 818 C C . LEU A 1 108 ? 1.498 1.221 -11.273 1 98.75 108 LEU A C 1
ATOM 820 O O . LEU A 1 108 ? 0.927 0.141 -11.438 1 98.75 108 LEU A O 1
ATOM 824 N N . ALA A 1 109 ? 1.09 2.371 -11.844 1 98.62 109 ALA A N 1
ATOM 825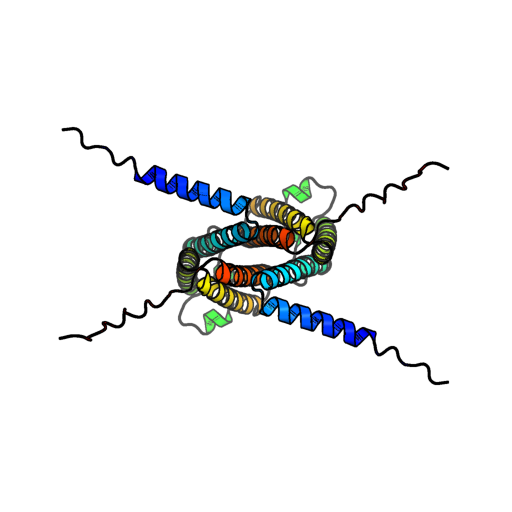 C CA . ALA A 1 109 ? -0.03 2.338 -12.781 1 98.62 109 ALA A CA 1
ATOM 826 C C . ALA A 1 109 ? 0.281 1.442 -13.977 1 98.62 109 ALA A C 1
ATOM 828 O O . ALA A 1 109 ? -0.572 0.67 -14.422 1 98.62 109 ALA A O 1
ATOM 829 N N . GLY A 1 110 ? 1.504 1.549 -14.5 1 98.38 110 GLY A N 1
ATOM 830 C CA . GLY A 1 110 ? 1.918 0.666 -15.578 1 98.38 110 GLY A CA 1
ATOM 831 C C . GLY A 1 110 ? 1.911 -0.8 -15.188 1 98.38 110 GLY A C 1
ATOM 832 O O . GLY A 1 110 ? 1.487 -1.654 -15.969 1 98.38 110 GLY A O 1
ATOM 833 N N . ILE A 1 111 ? 2.354 -1.115 -13.953 1 98.38 111 ILE A N 1
ATOM 834 C CA . ILE A 1 111 ? 2.344 -2.482 -13.445 1 98.38 111 ILE A CA 1
ATOM 835 C C . ILE A 1 111 ? 0.906 -2.988 -13.352 1 98.38 111 ILE A C 1
ATOM 837 O O . ILE A 1 111 ? 0.613 -4.121 -13.734 1 98.38 111 ILE A O 1
ATOM 841 N N . ILE A 1 112 ? 0.035 -2.162 -12.875 1 98.62 112 ILE A N 1
ATOM 842 C CA . ILE A 1 112 ? -1.37 -2.527 -12.727 1 98.62 112 ILE A CA 1
ATOM 843 C C . ILE A 1 112 ? -1.961 -2.859 -14.102 1 98.62 112 ILE A C 1
ATOM 845 O O . ILE A 1 112 ? -2.643 -3.873 -14.258 1 98.62 112 ILE A O 1
ATOM 849 N N . VAL A 1 113 ? -1.718 -2.074 -15.109 1 98.44 113 VAL A N 1
ATOM 850 C CA . VAL A 1 113 ? -2.199 -2.344 -16.469 1 98.44 113 VAL A CA 1
ATOM 851 C C . VAL A 1 113 ? -1.659 -3.688 -16.953 1 98.44 113 VAL A C 1
ATOM 853 O O . VAL A 1 113 ? -2.406 -4.504 -17.5 1 98.44 113 VAL A O 1
ATOM 856 N N . ASN A 1 114 ? -0.389 -3.863 -16.719 1 98.25 114 ASN A N 1
ATOM 857 C CA . ASN A 1 114 ? 0.232 -5.141 -17.047 1 98.25 114 ASN A CA 1
ATOM 858 C C . ASN A 1 114 ? -0.485 -6.309 -16.375 1 98.25 114 ASN A C 1
ATOM 860 O O . ASN A 1 114 ? -0.819 -7.297 -17.031 1 98.25 114 ASN A O 1
ATOM 864 N N . LEU A 1 115 ? -0.789 -6.246 -15.133 1 98.06 115 LEU A N 1
ATOM 865 C CA . LEU A 1 115 ? -1.36 -7.336 -14.352 1 98.06 115 LEU A CA 1
ATOM 866 C C . LEU A 1 115 ? -2.822 -7.559 -14.719 1 98.06 115 LEU A C 1
ATOM 868 O O . LEU A 1 115 ? -3.322 -8.688 -14.641 1 98.06 115 LEU A O 1
ATOM 872 N N . LEU A 1 116 ? -3.48 -6.512 -15.133 1 97.88 116 LEU A N 1
ATOM 873 C CA . LEU A 1 116 ? -4.898 -6.613 -15.461 1 97.88 116 LEU A CA 1
ATOM 874 C C . LEU A 1 116 ? -5.09 -7.156 -16.875 1 97.88 116 LEU A C 1
ATOM 876 O O . LEU A 1 116 ? -6.191 -7.562 -17.25 1 97.88 116 LEU A O 1
ATOM 880 N N . SER A 1 117 ? -4.094 -7.223 -17.672 1 96.94 117 SER A N 1
ATOM 881 C CA . SER A 1 117 ? -4.227 -7.555 -19.094 1 96.94 117 SER A CA 1
ATOM 882 C C . SER A 1 117 ? -4.086 -9.055 -19.312 1 96.94 117 SER A C 1
ATOM 884 O O . SER A 1 117 ? -4.051 -9.508 -20.469 1 96.94 117 SER A O 1
ATOM 886 N N . TYR A 1 118 ? -3.926 -9.836 -18.297 1 91.38 118 TYR A N 1
ATOM 887 C CA . TYR A 1 118 ? -3.967 -11.297 -18.375 1 91.38 118 TYR A CA 1
ATOM 888 C C . TYR A 1 118 ? -4.426 -11.898 -17.047 1 91.38 118 TYR A C 1
ATOM 890 O O . TYR A 1 118 ? -4.414 -11.227 -16.016 1 91.38 118 TYR A O 1
ATOM 898 N N . PRO A 1 119 ? -4.82 -13 -17 1 93.25 119 PRO A N 1
ATOM 899 C CA . PRO A 1 119 ? -5.516 -13.555 -15.836 1 93.25 119 PRO A CA 1
ATOM 900 C C . PRO A 1 119 ? -4.559 -13.953 -14.711 1 93.25 119 PRO A C 1
ATOM 902 O O . PRO A 1 119 ? -3.348 -14.062 -14.938 1 93.25 119 PRO A O 1
ATOM 905 N N . ASP A 1 120 ? -5.047 -14.008 -13.477 1 93.62 120 ASP A N 1
ATOM 906 C CA . ASP A 1 120 ? -4.445 -14.672 -12.328 1 93.62 120 ASP A CA 1
ATOM 907 C C . ASP A 1 120 ? -3.781 -13.664 -11.391 1 93.62 120 ASP A C 1
ATOM 909 O O . ASP A 1 120 ? -3.287 -14.031 -10.328 1 93.62 120 ASP A O 1
ATOM 913 N N . PHE A 1 121 ? -3.873 -12.383 -11.758 1 96 121 PHE A N 1
ATOM 914 C CA . PHE A 1 121 ? -3.088 -11.469 -10.938 1 96 121 PHE A CA 1
ATOM 915 C C . PHE A 1 121 ? -3.918 -10.258 -10.531 1 96 121 PHE A C 1
ATOM 917 O O . PHE A 1 121 ? -3.371 -9.188 -10.25 1 96 121 PHE A O 1
ATOM 924 N N . TYR A 1 122 ? -5.184 -10.367 -10.508 1 97.62 122 TYR A N 1
ATOM 925 C CA . TYR A 1 122 ? -6.07 -9.242 -10.242 1 97.62 122 TYR A CA 1
ATOM 926 C C . TYR A 1 122 ? -5.973 -8.805 -8.781 1 97.62 122 TYR A C 1
ATOM 928 O O . TYR A 1 122 ? -6.086 -7.621 -8.469 1 97.62 122 TYR A O 1
ATOM 936 N N . ASP A 1 123 ? -5.773 -9.75 -7.871 1 97.38 123 ASP A N 1
ATOM 937 C CA . ASP A 1 123 ? -5.621 -9.406 -6.461 1 97.38 123 ASP A CA 1
ATOM 938 C C . ASP A 1 123 ? -4.312 -8.664 -6.211 1 97.38 123 ASP A C 1
ATOM 940 O O . ASP A 1 123 ? -4.246 -7.785 -5.352 1 97.38 123 ASP A O 1
ATOM 944 N N . ILE A 1 124 ? -3.285 -8.992 -6.973 1 97.88 124 ILE A N 1
ATOM 945 C CA . ILE A 1 124 ? -2.006 -8.297 -6.891 1 97.88 124 ILE A CA 1
ATOM 946 C C . ILE A 1 124 ? -2.152 -6.879 -7.441 1 97.88 124 ILE A C 1
ATOM 948 O O . ILE A 1 124 ? -1.624 -5.922 -6.867 1 97.88 124 ILE A O 1
ATOM 952 N N . ALA A 1 125 ? -2.898 -6.797 -8.531 1 98.5 125 ALA A N 1
ATOM 953 C CA . ALA A 1 125 ? -3.176 -5.473 -9.086 1 98.5 125 ALA A CA 1
ATOM 954 C C . ALA A 1 125 ? -3.871 -4.582 -8.062 1 98.5 125 ALA A C 1
ATOM 956 O O . ALA A 1 125 ? -3.568 -3.391 -7.961 1 98.5 125 ALA A O 1
ATOM 957 N N . LEU A 1 126 ? -4.746 -5.156 -7.352 1 97.81 126 LEU A N 1
ATOM 958 C CA . LEU A 1 126 ? -5.469 -4.41 -6.328 1 97.81 126 LEU A CA 1
ATOM 959 C C . LEU A 1 126 ? -4.527 -3.959 -5.215 1 97.81 126 LEU A C 1
ATOM 961 O O . LEU A 1 126 ? -4.633 -2.83 -4.73 1 97.81 126 LEU A O 1
ATOM 965 N N . ARG A 1 127 ? -3.639 -4.844 -4.738 1 98.31 127 ARG A N 1
ATOM 966 C CA . ARG A 1 127 ? -2.619 -4.473 -3.764 1 98.31 127 ARG A CA 1
ATOM 967 C C . ARG A 1 127 ? -1.753 -3.332 -4.289 1 98.31 127 ARG A C 1
ATOM 969 O O . ARG A 1 127 ? -1.482 -2.369 -3.566 1 98.31 127 ARG A O 1
ATOM 976 N N . ASP A 1 128 ? -1.394 -3.416 -5.57 1 98.56 128 ASP A N 1
ATOM 977 C CA . ASP A 1 128 ? -0.544 -2.393 -6.172 1 98.56 128 ASP A CA 1
ATOM 978 C C . ASP A 1 128 ? -1.299 -1.073 -6.328 1 98.56 128 ASP A C 1
ATOM 980 O O . ASP A 1 128 ? -0.695 0.001 -6.293 1 98.56 128 ASP A O 1
ATOM 984 N N . PHE A 1 129 ? -2.635 -1.214 -6.453 1 98.69 129 PHE A N 1
ATOM 985 C CA . PHE A 1 129 ? -3.445 -0.002 -6.461 1 98.69 129 PHE A CA 1
ATOM 986 C C . PHE A 1 129 ? -3.355 0.715 -5.117 1 98.69 129 PHE A C 1
ATOM 988 O O . PHE A 1 129 ? -3.217 1.939 -5.07 1 98.69 129 PHE A O 1
ATOM 995 N N . GLY A 1 130 ? -3.457 -0.037 -4.07 1 98.19 130 GLY A N 1
ATOM 996 C CA . GLY A 1 130 ? -3.244 0.55 -2.758 1 98.19 130 GLY A CA 1
ATOM 997 C C . GLY A 1 130 ? -1.883 1.201 -2.607 1 98.19 130 GLY A C 1
ATOM 998 O O . GLY A 1 130 ? -1.77 2.297 -2.055 1 98.19 130 GLY A O 1
ATOM 999 N N . LEU A 1 131 ? -0.889 0.578 -3.102 1 98.75 131 LEU A N 1
ATOM 1000 C CA . LEU A 1 131 ? 0.465 1.118 -3.039 1 98.75 131 LEU A CA 1
ATOM 1001 C C . LEU A 1 131 ? 0.584 2.383 -3.885 1 98.75 131 LEU A C 1
ATOM 1003 O O . LEU A 1 131 ? 1.326 3.303 -3.529 1 98.75 131 LEU A O 1
ATOM 1007 N N . MET A 1 132 ? -0.12 2.381 -5.004 1 98.69 132 MET A N 1
ATOM 1008 C CA . MET A 1 132 ? -0.128 3.57 -5.848 1 98.69 132 MET A CA 1
ATOM 1009 C C . MET A 1 132 ? -0.71 4.766 -5.102 1 98.69 132 MET A C 1
ATOM 1011 O O . MET A 1 132 ? -0.151 5.863 -5.145 1 98.69 132 MET A O 1
ATOM 1015 N N . LEU A 1 133 ? -1.821 4.543 -4.391 1 98.19 133 LEU A N 1
ATOM 1016 C CA . LEU A 1 133 ? -2.416 5.609 -3.594 1 98.19 133 LEU A CA 1
ATOM 1017 C C . LEU A 1 133 ? -1.45 6.086 -2.514 1 98.19 133 LEU A C 1
ATOM 1019 O O . LEU A 1 133 ? -1.368 7.281 -2.229 1 98.19 133 LEU A O 1
ATOM 1023 N N . ALA A 1 134 ? -0.722 5.117 -1.966 1 98.38 134 ALA A N 1
ATOM 1024 C CA . ALA A 1 134 ? 0.272 5.457 -0.951 1 98.38 134 ALA A CA 1
ATOM 1025 C C . ALA A 1 134 ? 1.408 6.281 -1.55 1 98.38 134 ALA A C 1
ATOM 1027 O O . ALA A 1 134 ? 1.926 7.195 -0.906 1 98.38 134 ALA A O 1
ATOM 1028 N N . ALA A 1 135 ? 1.789 5.957 -2.74 1 98.56 135 ALA A N 1
ATOM 1029 C CA . ALA A 1 135 ? 2.826 6.738 -3.412 1 98.56 135 ALA A CA 1
ATOM 1030 C C . ALA A 1 135 ? 2.359 8.172 -3.66 1 98.56 135 ALA A C 1
ATOM 1032 O O . ALA A 1 135 ? 3.113 9.125 -3.443 1 98.56 135 ALA A O 1
ATOM 1033 N N . VAL A 1 136 ? 1.148 8.359 -4.113 1 97.94 136 VAL A N 1
ATOM 1034 C CA . VAL A 1 136 ? 0.593 9.695 -4.316 1 97.94 136 VAL A CA 1
ATOM 1035 C C . VAL A 1 136 ? 0.549 10.445 -2.988 1 97.94 136 VAL A C 1
ATOM 1037 O O . VAL A 1 136 ? 0.876 11.633 -2.928 1 97.94 136 VAL A O 1
ATOM 1040 N N . THR A 1 137 ? 0.139 9.719 -1.967 1 97.44 137 THR A N 1
ATOM 1041 C CA . THR A 1 137 ? 0.123 10.297 -0.626 1 97.44 137 THR A CA 1
ATOM 1042 C C . THR A 1 137 ? 1.508 10.805 -0.239 1 97.44 137 THR A C 1
ATOM 1044 O O . THR A 1 137 ? 1.646 11.922 0.268 1 97.44 137 THR A O 1
ATOM 1047 N N . LEU A 1 138 ? 2.51 10.008 -0.489 1 97.31 138 LEU A N 1
ATOM 1048 C CA . LEU A 1 138 ? 3.883 10.422 -0.217 1 97.31 138 LEU A CA 1
ATOM 1049 C C . LEU A 1 138 ? 4.223 11.703 -0.971 1 97.31 138 LEU A C 1
ATOM 1051 O O . LEU A 1 138 ? 4.836 12.617 -0.409 1 97.31 138 LEU A O 1
ATOM 1055 N N . GLY A 1 139 ? 3.84 11.797 -2.221 1 96.44 139 GLY A N 1
ATOM 1056 C CA . GLY A 1 139 ? 4.078 13 -3.002 1 96.44 139 GLY A CA 1
ATOM 1057 C C . GLY A 1 139 ? 3.443 14.242 -2.398 1 96.44 139 GLY A C 1
ATOM 1058 O O . GLY A 1 139 ? 4.074 15.297 -2.336 1 96.44 139 GLY A O 1
ATOM 1059 N N . ARG A 1 140 ? 2.262 14.078 -1.968 1 94 140 ARG A N 1
ATOM 1060 C CA . ARG A 1 140 ? 1.542 15.203 -1.371 1 94 140 ARG A CA 1
ATOM 1061 C C . ARG A 1 140 ? 2.205 15.648 -0.072 1 94 140 ARG A C 1
ATOM 1063 O O . ARG A 1 140 ? 2.352 16.844 0.176 1 94 140 ARG A O 1
ATOM 1070 N N . LEU A 1 141 ? 2.559 14.688 0.726 1 92.44 141 LEU A N 1
ATOM 1071 C CA . LEU A 1 141 ? 3.227 15.016 1.981 1 92.44 141 LEU A CA 1
ATOM 1072 C C . LEU A 1 141 ? 4.594 15.641 1.724 1 92.44 141 LEU A C 1
ATOM 1074 O O . LEU A 1 141 ? 5.012 16.547 2.447 1 92.44 141 LEU A O 1
ATOM 1078 N N . ALA A 1 142 ? 5.25 15.133 0.723 1 92.19 142 ALA A N 1
ATOM 1079 C CA . ALA A 1 142 ? 6.578 15.633 0.379 1 92.19 142 ALA A CA 1
ATOM 1080 C C . ALA A 1 142 ? 6.512 17.078 -0.103 1 92.19 142 ALA A C 1
ATOM 1082 O O . ALA A 1 142 ? 7.484 17.828 0.027 1 92.19 142 ALA A O 1
ATOM 1083 N N . TYR A 1 143 ? 5.398 17.422 -0.676 1 87.19 143 TYR A N 1
ATOM 1084 C CA . TYR A 1 143 ? 5.207 18.812 -1.065 1 87.19 143 TYR A CA 1
ATOM 1085 C C . TYR A 1 143 ? 5.332 19.75 0.139 1 87.19 143 TYR A C 1
ATOM 1087 O O . TYR A 1 143 ? 5.797 20.875 0.011 1 87.19 143 TYR A O 1
ATOM 1095 N N . VAL A 1 144 ? 5.008 19.25 1.266 1 82.69 144 VAL A N 1
ATOM 1096 C CA . VAL A 1 144 ? 5.023 20.047 2.494 1 82.69 144 VAL A CA 1
ATOM 1097 C C . VAL A 1 144 ? 6.398 19.938 3.154 1 82.69 144 VAL A C 1
ATOM 1099 O O . VAL A 1 144 ? 6.949 20.953 3.607 1 82.69 144 VAL A O 1
ATOM 1102 N N . TYR A 1 145 ? 7.012 18.781 3.037 1 85.81 145 TYR A N 1
ATOM 1103 C CA . TYR A 1 145 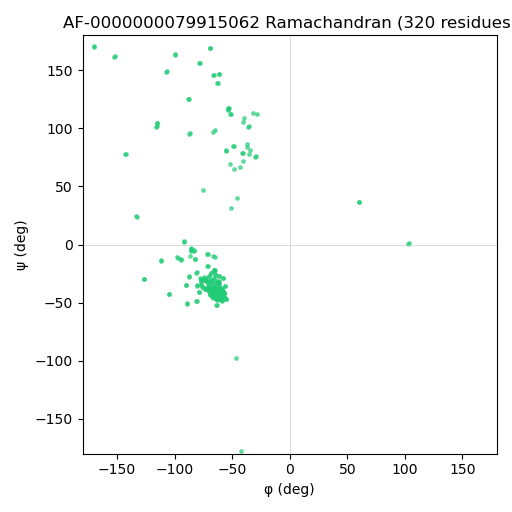? 8.148 18.531 3.918 1 85.81 145 TYR A CA 1
ATOM 1104 C C . TYR A 1 145 ? 9.453 18.484 3.133 1 85.81 145 TYR A C 1
ATOM 1106 O O . TYR A 1 145 ? 10.539 18.5 3.717 1 85.81 145 TYR A O 1
ATOM 1114 N N . ASP A 1 146 ? 9.359 18.391 1.869 1 82.62 146 ASP A N 1
ATOM 1115 C CA . ASP A 1 146 ? 10.531 18.344 1.007 1 82.62 146 ASP A CA 1
ATOM 1116 C C . ASP A 1 146 ? 10.594 19.562 0.092 1 82.62 146 ASP A C 1
ATOM 1118 O O . ASP A 1 146 ? 9.867 19.641 -0.901 1 82.62 146 ASP A O 1
ATOM 1122 N N . PRO A 1 147 ? 11.5 20.594 0.351 1 81.75 147 PRO A N 1
ATOM 1123 C CA . PRO A 1 147 ? 11.555 21.812 -0.449 1 81.75 147 PRO A CA 1
ATOM 1124 C C . PRO A 1 147 ? 11.898 21.547 -1.912 1 81.75 147 PRO A C 1
ATOM 1126 O O . PRO A 1 147 ? 12.633 20.609 -2.217 1 81.75 147 PRO A O 1
ATOM 1129 N N . ALA A 1 148 ? 11.344 22.359 -2.791 1 81 148 ALA A N 1
ATOM 1130 C CA . ALA A 1 148 ? 11.578 22.219 -4.227 1 81 148 ALA A CA 1
ATOM 1131 C C . ALA A 1 148 ? 13.031 22.516 -4.578 1 81 148 ALA A C 1
ATOM 1133 O O . ALA A 1 148 ? 13.734 23.188 -3.818 1 81 148 ALA A O 1
ATOM 1134 N N . TRP A 1 149 ? 13.539 21.875 -5.508 1 73.31 149 TRP A N 1
ATOM 1135 C CA . TRP A 1 149 ? 14.891 22.156 -6 1 73.31 149 TRP A CA 1
ATOM 1136 C C . TRP A 1 149 ? 15.031 23.609 -6.395 1 73.31 149 TRP A C 1
ATOM 1138 O O . TRP A 1 149 ? 14.141 24.188 -7.035 1 73.31 149 TRP A O 1
ATOM 1148 N N . HIS A 1 150 ? 15.25 24.578 -5.539 1 66.5 150 HIS A N 1
ATOM 1149 C CA . HIS A 1 150 ? 15.461 25.969 -5.902 1 66.5 150 HIS A CA 1
ATOM 1150 C C . HIS A 1 150 ? 16.5 26.094 -7.008 1 66.5 150 HIS A C 1
ATOM 1152 O O . HIS A 1 150 ? 17.609 25.562 -6.898 1 66.5 150 HIS A O 1
ATOM 1158 N N . ARG A 1 151 ? 16.094 25.953 -8.203 1 52.47 151 ARG A N 1
ATOM 1159 C CA . ARG A 1 151 ? 17.062 26.422 -9.18 1 52.47 151 ARG A CA 1
ATOM 1160 C C . ARG A 1 151 ? 17.734 27.719 -8.719 1 52.47 151 ARG A C 1
ATOM 1162 O O . ARG A 1 151 ? 17.062 28.734 -8.555 1 52.47 151 ARG A O 1
ATOM 1169 N N . ARG A 1 152 ? 18.703 27.578 -7.805 1 51.06 152 ARG A N 1
ATOM 1170 C CA . ARG A 1 152 ? 19.5 28.75 -7.5 1 51.06 152 ARG A CA 1
ATOM 1171 C C . ARG A 1 152 ? 19.609 29.672 -8.711 1 51.06 152 ARG A C 1
ATOM 1173 O O . ARG A 1 152 ? 20.141 29.266 -9.75 1 51.06 152 ARG A O 1
ATOM 1180 N N . THR A 1 153 ? 18.578 30.344 -8.969 1 50.69 153 THR A N 1
ATOM 1181 C CA . THR A 1 153 ? 18.891 31.422 -9.906 1 50.69 153 THR A CA 1
ATOM 1182 C C . THR A 1 153 ? 20.234 32.062 -9.57 1 50.69 153 THR A C 1
ATOM 1184 O O . THR A 1 153 ? 20.516 32.344 -8.406 1 50.69 153 THR A O 1
ATOM 1187 N N . ALA A 1 154 ? 21.25 31.766 -10.375 1 53.44 154 ALA A N 1
ATOM 1188 C CA . ALA A 1 154 ? 22.547 32.438 -10.32 1 53.44 154 ALA A CA 1
ATOM 1189 C C . ALA A 1 154 ? 22.406 33.875 -9.812 1 53.44 154 ALA A C 1
ATOM 1191 O O . ALA A 1 154 ? 21.484 34.594 -10.227 1 53.44 154 ALA A O 1
ATOM 1192 N N . PRO A 1 155 ? 22.953 33.969 -8.68 1 52.38 155 PRO A N 1
ATOM 1193 C CA . PRO A 1 155 ? 22.938 35.406 -8.32 1 52.38 155 PRO A CA 1
ATOM 1194 C C . PRO A 1 155 ? 23.141 36.312 -9.523 1 52.38 155 PRO A C 1
ATOM 1196 O O . PRO A 1 155 ? 23.969 36.031 -10.391 1 52.38 155 PRO A O 1
ATOM 1199 N N . ALA A 1 156 ? 22.172 36.875 -10.008 1 49.66 156 ALA A N 1
ATOM 1200 C CA . ALA A 1 156 ? 22.391 37.875 -11.023 1 49.66 156 ALA A CA 1
ATOM 1201 C C . ALA A 1 156 ? 23.641 38.688 -10.727 1 49.66 156 ALA A C 1
ATOM 1203 O O . ALA A 1 156 ? 23.734 39.344 -9.672 1 49.66 156 ALA A O 1
ATOM 1204 N N . THR A 1 157 ? 24.812 38.188 -11.117 1 52.44 157 THR A N 1
ATOM 1205 C CA . THR A 1 157 ? 26 39.031 -11.117 1 52.44 157 THR A CA 1
ATOM 1206 C C . THR A 1 157 ? 25.625 40.469 -11.492 1 52.44 157 THR A C 1
ATOM 1208 O O . THR A 1 157 ? 25.156 40.719 -12.602 1 52.44 157 THR A O 1
ATOM 1211 N N . ASN A 1 158 ? 25.172 41.219 -10.641 1 43.06 158 ASN A N 1
ATOM 1212 C CA . ASN A 1 158 ? 25.109 42.656 -10.883 1 43.06 158 ASN A CA 1
ATOM 1213 C C . ASN A 1 158 ? 26.391 43.188 -11.531 1 43.06 158 ASN A C 1
ATOM 1215 O O . ASN A 1 158 ? 27.438 43.281 -10.867 1 43.06 158 ASN A O 1
ATOM 1219 N N . PHE A 1 159 ? 26.781 42.844 -12.812 1 48.34 159 PHE A N 1
ATOM 1220 C CA . PHE A 1 159 ? 27.797 43.594 -13.562 1 48.34 159 PHE A CA 1
ATOM 1221 C C . PHE A 1 159 ? 27.562 45.094 -13.469 1 48.34 159 PHE A C 1
ATOM 1223 O O . PHE A 1 159 ? 26.781 45.656 -14.234 1 48.34 159 PHE A O 1
ATOM 1230 N N . ALA A 1 160 ? 27.188 45.594 -12.32 1 40.44 160 ALA A N 1
ATOM 1231 C CA . ALA A 1 160 ? 27.125 47.031 -12.227 1 40.44 160 ALA A CA 1
ATOM 1232 C C . ALA A 1 160 ? 28.344 47.688 -12.906 1 40.44 160 ALA A C 1
ATOM 1234 O O . ALA A 1 160 ? 29.359 47.031 -13.109 1 40.44 160 ALA A O 1
ATOM 1235 N N . ALA A 1 161 ? 28.453 49.094 -12.859 1 48.62 161 ALA A N 1
ATOM 1236 C CA . ALA A 1 161 ? 28.969 50.312 -13.477 1 48.62 161 ALA A CA 1
ATOM 1237 C C . ALA A 1 161 ? 30.469 50.469 -13.234 1 48.62 161 ALA A C 1
ATOM 1239 O O . ALA A 1 161 ? 30.891 51 -12.203 1 48.62 161 ALA A O 1
ATOM 1240 N N . ALA A 1 162 ? 31.344 49.312 -13.461 1 36.09 162 ALA A N 1
ATOM 1241 C CA . ALA A 1 162 ? 32.594 50.062 -13.672 1 36.09 162 ALA A CA 1
ATOM 1242 C C . ALA A 1 162 ? 32.625 50.719 -15.055 1 36.09 162 ALA A C 1
ATOM 1244 O O . ALA A 1 162 ? 32.062 50.156 -16.016 1 36.09 162 ALA A O 1
ATOM 1245 N N . MET B 1 1 ? -53 20.016 -5.25 1 35.09 1 MET B N 1
ATOM 1246 C CA . MET B 1 1 ? -52.125 20.094 -4.086 1 35.09 1 MET B CA 1
ATOM 1247 C C . MET B 1 1 ? -50.812 19.359 -4.344 1 35.09 1 MET B C 1
ATOM 1249 O O . MET B 1 1 ? -50.781 18.125 -4.273 1 35.09 1 MET B O 1
ATOM 1253 N N . ASN B 1 2 ? -49.969 19.844 -5.277 1 41.44 2 ASN B N 1
ATOM 1254 C CA . ASN B 1 2 ? -48.688 19.344 -5.734 1 41.44 2 ASN B CA 1
ATOM 1255 C C . ASN B 1 2 ? -47.625 19.422 -4.633 1 41.44 2 ASN B C 1
ATOM 1257 O O . ASN B 1 2 ? -47.375 20.5 -4.082 1 41.44 2 ASN B O 1
ATOM 1261 N N . ALA B 1 3 ? -47.375 18.391 -3.924 1 54.53 3 ALA B N 1
ATOM 1262 C CA . ALA B 1 3 ? -46.344 18.25 -2.887 1 54.53 3 ALA B CA 1
ATOM 1263 C C . ALA B 1 3 ? -44.969 18.656 -3.406 1 54.53 3 ALA B C 1
ATOM 1265 O O . ALA B 1 3 ? -44.594 18.297 -4.523 1 54.53 3 ALA B O 1
ATOM 1266 N N . PRO B 1 4 ? -44.312 19.734 -2.816 1 52.59 4 PRO B N 1
ATOM 1267 C CA . PRO B 1 4 ? -42.969 20.109 -3.256 1 52.59 4 PRO B CA 1
ATOM 1268 C C . PRO B 1 4 ? -42 18.922 -3.246 1 52.59 4 PRO B C 1
ATOM 1270 O O . PRO B 1 4 ? -42.094 18.078 -2.361 1 52.59 4 PRO B O 1
ATOM 1273 N N . THR B 1 5 ? -41.562 18.469 -4.34 1 55.22 5 THR B N 1
ATOM 1274 C CA . THR B 1 5 ? -40.531 17.453 -4.48 1 55.22 5 THR B CA 1
ATOM 1275 C C . THR B 1 5 ? -39.281 17.859 -3.693 1 55.22 5 THR B C 1
ATOM 1277 O O . THR B 1 5 ? -38.844 19.016 -3.742 1 55.22 5 THR B O 1
ATOM 1280 N N . PRO B 1 6 ? -38.812 17.172 -2.676 1 52.09 6 PRO B N 1
ATOM 1281 C CA . PRO B 1 6 ? -37.625 17.422 -1.857 1 52.09 6 PRO B CA 1
ATOM 1282 C C . PRO B 1 6 ? -36.375 17.625 -2.695 1 52.09 6 PRO B C 1
ATOM 1284 O O . PRO B 1 6 ? -35.812 16.656 -3.201 1 52.09 6 PRO B O 1
ATOM 1287 N N . ARG B 1 7 ? -36.062 18.609 -3.482 1 54.66 7 ARG B N 1
ATOM 1288 C CA . ARG B 1 7 ? -34.875 18.906 -4.25 1 54.66 7 ARG B CA 1
ATOM 1289 C C . ARG B 1 7 ? -33.688 19.203 -3.326 1 54.66 7 ARG B C 1
ATOM 1291 O O . ARG B 1 7 ? -32.594 19.469 -3.791 1 54.66 7 ARG B O 1
ATOM 1298 N N . SER B 1 8 ? -33.812 19.359 -2.033 1 56 8 SER B N 1
ATOM 1299 C CA . SER B 1 8 ? -32.812 20 -1.193 1 56 8 SER B CA 1
ATOM 1300 C C . SER B 1 8 ? -31.688 19.047 -0.826 1 56 8 SER B C 1
ATOM 1302 O O . SER B 1 8 ? -30.594 19.469 -0.47 1 56 8 SER B O 1
ATOM 1304 N N . SER B 1 9 ? -31.938 17.656 -0.833 1 59.22 9 SER B N 1
ATOM 1305 C CA . SER B 1 9 ? -30.906 16.797 -0.277 1 59.22 9 SER B CA 1
ATOM 1306 C C . SER B 1 9 ? -29.75 16.609 -1.25 1 59.22 9 SER B C 1
ATOM 1308 O O . SER B 1 9 ? -28.594 16.516 -0.835 1 59.22 9 SER B O 1
ATOM 1310 N N . SER B 1 10 ? -30 16.688 -2.545 1 58.44 10 SER B N 1
ATOM 1311 C CA . SER B 1 10 ? -28.953 16.438 -3.537 1 58.44 10 SER B CA 1
ATOM 1312 C C . SER B 1 10 ? -27.984 17.594 -3.621 1 58.44 10 SER B C 1
ATOM 1314 O O . SER B 1 10 ? -26.781 17.406 -3.82 1 58.44 10 SER B O 1
ATOM 1316 N N . ALA B 1 11 ? -28.438 18.734 -3.326 1 60.03 11 ALA B N 1
ATOM 1317 C CA . ALA B 1 11 ? -27.609 19.938 -3.451 1 60.03 11 ALA B CA 1
ATOM 1318 C C . ALA B 1 11 ? -26.625 20.031 -2.303 1 60.03 11 ALA B C 1
ATOM 1320 O O . ALA B 1 11 ? -25.453 20.391 -2.512 1 60.03 11 ALA B O 1
ATOM 1321 N N . VAL B 1 12 ? -26.984 19.531 -1.145 1 58.38 12 VAL B N 1
ATOM 1322 C CA . VAL B 1 12 ? -26.141 19.594 0.042 1 58.38 12 VAL B CA 1
ATOM 1323 C C . VAL B 1 12 ? -25.016 18.562 -0.075 1 58.38 12 VAL B C 1
ATOM 1325 O O . VAL B 1 12 ? -23.859 18.859 0.24 1 58.38 12 VAL B O 1
ATOM 1328 N N . SER B 1 13 ? -25.438 17.391 -0.69 1 67.94 13 SER B N 1
ATOM 1329 C CA . SER B 1 13 ? -24.438 16.344 -0.858 1 67.94 13 SER B CA 1
ATOM 1330 C C . SER B 1 13 ? -23.391 16.734 -1.9 1 67.94 13 SER B C 1
ATOM 1332 O O . SER B 1 13 ? -22.203 16.484 -1.712 1 67.94 13 SER B O 1
ATOM 1334 N N . GLU B 1 14 ? -23.797 17.359 -2.904 1 69.44 14 GLU B N 1
ATOM 1335 C CA . GLU B 1 14 ? -22.891 17.781 -3.969 1 69.44 14 GLU B CA 1
ATOM 1336 C C . GLU B 1 14 ? -21.984 18.922 -3.508 1 69.44 14 GLU B C 1
ATOM 1338 O O . GLU B 1 14 ? -20.797 18.938 -3.814 1 69.44 14 GLU B O 1
ATOM 1343 N N . HIS B 1 15 ? -22.625 19.75 -2.721 1 72.62 15 HIS B N 1
ATOM 1344 C CA . HIS B 1 15 ? -21.859 20.875 -2.219 1 72.62 15 HIS B CA 1
ATOM 1345 C C . HIS B 1 15 ? -20.797 20.438 -1.225 1 72.62 15 HIS B C 1
ATOM 1347 O O . HIS B 1 15 ? -19.688 20.969 -1.219 1 72.62 15 HIS B O 1
ATOM 1353 N N . SER B 1 16 ? -21.203 19.359 -0.564 1 78.12 16 SER B N 1
ATOM 1354 C CA . SER B 1 16 ? -20.25 18.844 0.425 1 78.12 16 SER B CA 1
ATOM 1355 C C . SER B 1 16 ? -19.078 18.141 -0.244 1 78.12 16 SER B C 1
ATOM 1357 O O . SER B 1 16 ? -17.938 18.297 0.177 1 78.12 16 SER B O 1
ATOM 1359 N N . LEU B 1 17 ? -19.406 17.453 -1.27 1 80.81 17 LEU B N 1
ATOM 1360 C CA . LEU B 1 17 ? -18.359 16.75 -2.008 1 80.81 17 LEU B CA 1
ATOM 1361 C C . LEU B 1 17 ? -17.422 17.75 -2.691 1 80.81 17 LEU B C 1
ATOM 1363 O O . LEU B 1 17 ? -16.203 17.578 -2.688 1 80.81 17 LEU B O 1
ATOM 1367 N N . ASP B 1 18 ? -18.062 18.734 -3.295 1 81.31 18 ASP B N 1
ATOM 1368 C CA . ASP B 1 18 ? -17.266 19.766 -3.969 1 81.31 18 ASP B CA 1
ATOM 1369 C C . ASP B 1 18 ? -16.344 20.469 -2.988 1 81.31 18 ASP B C 1
ATOM 1371 O O . ASP B 1 18 ? -15.188 20.75 -3.316 1 81.31 18 ASP B O 1
ATOM 1375 N N . ALA B 1 19 ? -16.844 20.766 -1.831 1 82.88 19 ALA B N 1
ATOM 1376 C CA . ALA B 1 19 ? -16.047 21.422 -0.806 1 82.88 19 ALA B CA 1
ATOM 1377 C C . ALA B 1 19 ? -14.891 20.531 -0.362 1 82.88 19 ALA B C 1
ATOM 1379 O O . ALA B 1 19 ? -13.773 21.016 -0.154 1 82.88 19 ALA B O 1
ATOM 1380 N N . ALA B 1 20 ? -15.18 19.297 -0.261 1 79 20 ALA B N 1
ATOM 1381 C CA . ALA B 1 20 ? -14.141 18.359 0.141 1 79 20 ALA B CA 1
ATOM 1382 C C . ALA B 1 20 ? -13.055 18.25 -0.926 1 79 20 ALA B C 1
ATOM 1384 O O . ALA B 1 20 ? -11.867 18.203 -0.608 1 79 20 ALA B O 1
ATOM 1385 N N . VAL B 1 21 ? -13.461 18.25 -2.096 1 81.62 21 VAL B N 1
ATOM 1386 C CA . VAL B 1 21 ? -12.531 18.141 -3.215 1 81.62 21 VAL B CA 1
ATOM 1387 C C . VAL B 1 21 ? -11.68 19.406 -3.293 1 81.62 21 VAL B C 1
ATOM 1389 O O . VAL B 1 21 ? -10.469 19.328 -3.52 1 81.62 21 VAL B O 1
ATOM 1392 N N . GLN B 1 22 ? -12.328 20.531 -3.115 1 82.44 22 GLN B N 1
ATOM 1393 C CA . GLN B 1 22 ? -11.602 21.797 -3.139 1 82.44 22 GLN B CA 1
ATOM 1394 C C . GLN B 1 22 ? -10.594 21.875 -1.996 1 82.44 22 GLN B C 1
ATOM 1396 O O . GLN B 1 22 ? -9.461 22.328 -2.186 1 82.44 22 G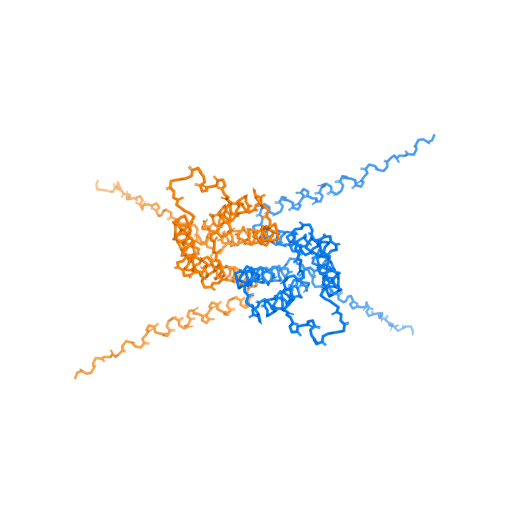LN B O 1
ATOM 1401 N N . ARG B 1 23 ? -10.984 21.422 -0.906 1 81.62 23 ARG B N 1
ATOM 1402 C CA . ARG B 1 23 ? -10.086 21.422 0.244 1 81.62 23 ARG B CA 1
ATOM 1403 C C . ARG B 1 23 ? -8.914 20.469 0.015 1 81.62 23 ARG B C 1
ATOM 1405 O O . ARG B 1 23 ? -7.777 20.797 0.375 1 81.62 23 ARG B O 1
ATOM 1412 N N . ALA B 1 24 ? -9.219 19.375 -0.544 1 82.12 24 ALA B N 1
ATOM 1413 C CA . ALA B 1 24 ? -8.18 18.391 -0.83 1 82.12 24 ALA B CA 1
ATOM 1414 C C . ALA B 1 24 ? -7.16 18.938 -1.823 1 82.12 24 ALA B C 1
ATOM 1416 O O . ALA B 1 24 ? -5.973 18.609 -1.746 1 82.12 24 ALA B O 1
ATOM 1417 N N . ARG B 1 25 ? -7.625 19.719 -2.637 1 81.75 25 ARG B N 1
ATOM 1418 C CA . ARG B 1 25 ? -6.734 20.281 -3.639 1 81.75 25 ARG B CA 1
ATOM 1419 C C . ARG B 1 25 ? -5.867 21.391 -3.037 1 81.75 25 ARG B C 1
ATOM 1421 O O . ARG B 1 25 ? -4.699 21.531 -3.398 1 81.75 25 ARG B O 1
ATOM 1428 N N . SER B 1 26 ? -6.438 22.094 -2.113 1 84.75 26 SER B N 1
ATOM 1429 C CA . SER B 1 26 ? -5.75 23.25 -1.554 1 84.75 26 SER B CA 1
ATOM 1430 C C . SER B 1 26 ? -4.852 22.844 -0.388 1 84.75 26 SER B C 1
ATOM 1432 O O . SER B 1 26 ? -3.855 23.516 -0.107 1 84.75 26 SER B O 1
ATOM 1434 N N . ASP B 1 27 ? -5.234 21.781 0.251 1 88.62 27 ASP B N 1
ATOM 1435 C CA . ASP B 1 27 ? -4.465 21.281 1.382 1 88.62 27 ASP B CA 1
ATOM 1436 C C . ASP B 1 27 ? -3.893 19.891 1.078 1 88.62 27 ASP B C 1
ATOM 1438 O O . ASP B 1 27 ? -4.582 18.891 1.233 1 88.62 27 ASP B O 1
ATOM 1442 N N . PRO B 1 28 ? -2.629 19.875 0.747 1 86.12 28 PRO B N 1
ATOM 1443 C CA . PRO B 1 28 ? -2.027 18.609 0.328 1 86.12 28 PRO B CA 1
ATOM 1444 C C . PRO B 1 28 ? -2.121 17.531 1.403 1 86.12 28 PRO B C 1
ATOM 1446 O O . PRO B 1 28 ? -2.332 16.359 1.087 1 86.12 28 PRO B O 1
ATOM 1449 N N . ALA B 1 29 ? -1.972 17.844 2.559 1 85.81 29 ALA B N 1
ATOM 1450 C CA . ALA B 1 29 ? -2.047 16.859 3.637 1 85.81 29 ALA B CA 1
ATOM 1451 C C . ALA B 1 29 ? -3.463 16.312 3.775 1 85.81 29 ALA B C 1
ATOM 1453 O O . ALA B 1 29 ? -3.648 15.109 4.02 1 85.81 29 ALA B O 1
ATOM 1454 N N . TYR B 1 30 ? -4.418 17.109 3.688 1 89.56 30 TYR B N 1
ATOM 1455 C CA . TYR B 1 30 ? -5.801 16.641 3.732 1 89.56 30 TYR B CA 1
ATOM 1456 C C . TYR B 1 30 ? -6.121 15.758 2.531 1 89.56 30 TYR B C 1
ATOM 1458 O O . TYR B 1 30 ? -6.832 14.766 2.658 1 89.56 30 TYR B O 1
ATOM 1466 N N . GLY B 1 31 ? -5.664 16.172 1.423 1 91.38 31 GLY B N 1
ATOM 1467 C CA . GLY B 1 31 ? -5.828 15.328 0.249 1 91.38 31 GLY B CA 1
ATOM 1468 C C . GLY B 1 31 ? -5.223 13.945 0.42 1 91.38 31 GLY B C 1
ATOM 1469 O O . GLY B 1 31 ? -5.805 12.945 -0.014 1 91.38 31 GLY B O 1
ATOM 1470 N N . ALA B 1 32 ? -4.066 13.961 0.994 1 92.12 32 ALA B N 1
ATOM 1471 C CA . ALA B 1 32 ? -3.4 12.695 1.287 1 92.12 32 ALA B CA 1
ATOM 1472 C C . ALA B 1 32 ? -4.246 11.836 2.219 1 92.12 32 ALA B C 1
ATOM 1474 O O . ALA B 1 32 ? -4.418 10.641 1.982 1 92.12 32 ALA B O 1
ATOM 1475 N N . PHE B 1 33 ? -4.801 12.406 3.219 1 94.38 33 PHE B N 1
ATOM 1476 C CA . PHE B 1 33 ? -5.664 11.719 4.168 1 94.38 33 PHE B CA 1
ATOM 1477 C C . PHE B 1 33 ? -6.875 11.125 3.465 1 94.38 33 PHE B C 1
ATOM 1479 O O . PHE B 1 33 ? -7.195 9.953 3.656 1 94.38 33 PHE B O 1
ATOM 1486 N N . LEU B 1 34 ? -7.488 11.891 2.664 1 94.75 34 LEU B N 1
ATOM 1487 C CA . LEU B 1 34 ? -8.703 11.445 1.978 1 94.75 34 LEU B CA 1
ATOM 1488 C C . LEU B 1 34 ? -8.391 10.305 1.014 1 94.75 34 LEU B C 1
ATOM 1490 O O . LEU B 1 34 ? -9.172 9.359 0.901 1 94.75 34 LEU B O 1
ATOM 1494 N N . LEU B 1 35 ? -7.309 10.422 0.335 1 95.38 35 LEU B N 1
ATOM 1495 C CA . LEU B 1 35 ? -6.906 9.375 -0.604 1 95.38 35 LEU B CA 1
ATOM 1496 C C . LEU B 1 35 ? -6.738 8.039 0.109 1 95.38 35 LEU B C 1
ATOM 1498 O O . LEU B 1 35 ? -7.266 7.02 -0.34 1 95.38 35 LEU B O 1
ATOM 1502 N N . LEU B 1 36 ? -6.043 8.078 1.18 1 97.75 36 LEU B N 1
ATOM 1503 C CA . LEU B 1 36 ? -5.805 6.84 1.918 1 97.75 36 LEU B CA 1
ATOM 1504 C C . LEU B 1 36 ? -7.086 6.34 2.572 1 97.75 36 LEU B C 1
ATOM 1506 O O . LEU B 1 36 ? -7.324 5.129 2.639 1 97.75 36 LEU B O 1
ATOM 1510 N N . ARG B 1 37 ? -7.863 7.246 3.084 1 97.38 37 ARG B N 1
ATOM 1511 C CA . ARG B 1 37 ? -9.125 6.836 3.699 1 97.38 37 ARG B CA 1
ATOM 1512 C C . ARG B 1 37 ? -10.016 6.121 2.691 1 97.38 37 ARG B C 1
ATOM 1514 O O . ARG B 1 37 ? -10.562 5.059 2.984 1 97.38 37 ARG B O 1
ATOM 1521 N N . ILE B 1 38 ? -10.156 6.668 1.55 1 97.19 38 ILE B N 1
ATOM 1522 C CA . ILE B 1 38 ? -10.953 6.043 0.504 1 97.19 38 ILE B CA 1
ATOM 1523 C C . ILE B 1 38 ? -10.344 4.699 0.118 1 97.19 38 ILE B C 1
ATOM 1525 O O . ILE B 1 38 ? -11.055 3.693 0.022 1 97.19 38 ILE B O 1
ATOM 1529 N N . GLY B 1 39 ? -9.039 4.695 -0.08 1 98.25 39 GLY B N 1
ATOM 1530 C CA . GLY B 1 39 ? -8.359 3.461 -0.451 1 98.25 39 GLY B CA 1
ATOM 1531 C C . GLY B 1 39 ? -8.555 2.348 0.561 1 98.25 39 GLY B C 1
ATOM 1532 O O . GLY B 1 39 ? -8.914 1.227 0.196 1 98.25 39 GLY B O 1
ATOM 1533 N N . PHE B 1 40 ? -8.375 2.68 1.838 1 98.62 40 PHE B N 1
ATOM 1534 C CA . PHE B 1 40 ? -8.43 1.656 2.875 1 98.62 40 PHE B CA 1
ATOM 1535 C C . PHE B 1 40 ? -9.867 1.37 3.277 1 98.62 40 PHE B C 1
ATOM 1537 O O . PHE B 1 40 ? -10.125 0.49 4.102 1 98.62 40 PHE B O 1
ATOM 1544 N N . THR B 1 41 ? -10.82 2.117 2.758 1 98.69 41 THR B N 1
ATOM 1545 C CA . THR B 1 41 ? -12.227 1.733 2.83 1 98.69 41 THR B CA 1
ATOM 1546 C C . THR B 1 41 ? -12.562 0.712 1.748 1 98.69 41 THR B C 1
ATOM 1548 O O . THR B 1 41 ? -13.086 -0.367 2.045 1 98.69 41 THR B O 1
ATOM 1551 N N . VAL B 1 42 ? -12.164 1.004 0.537 1 98.5 42 VAL B N 1
ATOM 1552 C CA . VAL B 1 42 ? -12.609 0.263 -0.638 1 98.5 42 VAL B CA 1
ATOM 1553 C C . VAL B 1 42 ? -11.828 -1.044 -0.752 1 98.5 42 VAL B C 1
ATOM 1555 O O . VAL B 1 42 ? -12.414 -2.102 -1.005 1 98.5 42 VAL B O 1
ATOM 1558 N N . LEU B 1 43 ? -10.562 -1.024 -0.502 1 98.44 43 LEU B N 1
ATOM 1559 C CA . LEU B 1 43 ? -9.703 -2.176 -0.769 1 98.44 43 LEU B CA 1
ATOM 1560 C C . LEU B 1 43 ? -10.109 -3.365 0.093 1 98.44 43 LEU B C 1
ATOM 1562 O O . LEU B 1 43 ? -10.391 -4.449 -0.429 1 98.44 43 LEU B O 1
ATOM 1566 N N . PRO B 1 44 ? -10.227 -3.176 1.396 1 98.69 44 PRO B N 1
ATOM 1567 C CA . PRO B 1 44 ? -10.633 -4.332 2.199 1 98.69 44 PRO B CA 1
ATOM 1568 C C . PRO B 1 44 ? -12.047 -4.816 1.869 1 98.69 44 PRO B C 1
ATOM 1570 O O . PRO B 1 44 ? -12.312 -6.016 1.916 1 98.69 44 PRO B O 1
ATOM 1573 N N . ILE B 1 45 ? -12.898 -3.932 1.546 1 98.75 45 ILE B N 1
ATOM 1574 C CA . ILE B 1 45 ? -14.266 -4.328 1.225 1 98.75 45 ILE B CA 1
ATOM 1575 C C . ILE B 1 45 ? -14.273 -5.152 -0.06 1 98.75 45 ILE B C 1
ATOM 1577 O O . ILE B 1 45 ? -14.898 -6.215 -0.118 1 98.75 45 ILE B O 1
ATOM 1581 N N . VAL B 1 46 ? -13.578 -4.738 -1.087 1 98.69 46 VAL B N 1
ATOM 1582 C CA . VAL B 1 46 ? -13.523 -5.445 -2.363 1 98.69 46 VAL B CA 1
ATOM 1583 C C . VAL B 1 46 ? -12.875 -6.812 -2.168 1 98.69 46 VAL B C 1
ATOM 1585 O O . VAL B 1 46 ? -13.398 -7.828 -2.633 1 98.69 46 VAL B O 1
ATOM 1588 N N . MET B 1 47 ? -11.766 -6.883 -1.439 1 98.56 47 MET B N 1
ATOM 1589 C CA . MET B 1 47 ? -11.07 -8.148 -1.221 1 98.56 47 MET B CA 1
ATOM 1590 C C . MET B 1 47 ? -11.898 -9.078 -0.331 1 98.56 47 MET B C 1
ATOM 1592 O O . MET B 1 47 ? -11.898 -10.289 -0.525 1 98.56 47 MET B O 1
ATOM 1596 N N . GLY B 1 48 ? -12.555 -8.453 0.657 1 98.75 48 GLY B N 1
ATOM 1597 C CA . GLY B 1 48 ? -13.43 -9.242 1.507 1 98.75 48 GLY B CA 1
ATOM 1598 C C . GLY B 1 48 ? -14.602 -9.852 0.759 1 98.75 48 GLY B C 1
ATOM 1599 O O . GLY B 1 48 ? -14.898 -11.031 0.914 1 98.75 48 GLY B O 1
ATOM 1600 N N . LEU B 1 49 ? -15.281 -9.039 -0.068 1 98.69 49 LEU B N 1
ATOM 1601 C CA . LEU B 1 49 ? -16.406 -9.523 -0.864 1 98.69 49 LEU B CA 1
ATOM 1602 C C . LEU B 1 49 ? -15.961 -10.625 -1.821 1 98.69 49 LEU B C 1
ATOM 1604 O O . LEU B 1 49 ? -16.688 -11.594 -2.037 1 98.69 49 LEU B O 1
ATOM 1608 N N . ASP B 1 50 ? -14.812 -10.508 -2.34 1 98.75 50 ASP B N 1
ATOM 1609 C CA . ASP B 1 50 ? -14.344 -11.469 -3.34 1 98.75 50 ASP B CA 1
ATOM 1610 C C . ASP B 1 50 ? -14.055 -12.828 -2.703 1 98.75 50 ASP B C 1
ATOM 1612 O O . ASP B 1 50 ? -13.969 -13.836 -3.402 1 98.75 50 ASP B O 1
ATOM 1616 N N . LYS B 1 51 ? -13.883 -12.875 -1.374 1 98.5 51 LYS B N 1
ATOM 1617 C CA . LYS B 1 51 ? -13.609 -14.148 -0.714 1 98.5 51 LYS B CA 1
ATOM 1618 C C . LYS B 1 51 ? -14.852 -15.039 -0.699 1 98.5 51 LYS B C 1
ATOM 1620 O O . LYS B 1 51 ? -14.758 -16.234 -0.418 1 98.5 51 LYS B O 1
ATOM 1625 N N . PHE B 1 52 ? -15.953 -14.43 -1.112 1 98.5 52 PHE B N 1
ATOM 1626 C CA . PHE B 1 52 ? -17.172 -15.211 -1.273 1 98.5 52 PHE B CA 1
ATOM 1627 C C . PHE B 1 52 ? -17.328 -15.695 -2.713 1 98.5 52 PHE B C 1
ATOM 1629 O O . PHE B 1 52 ? -18.141 -16.562 -3.002 1 98.5 52 PHE B O 1
ATOM 1636 N N . THR B 1 53 ? -16.531 -15.156 -3.707 1 97.75 53 THR B N 1
ATOM 1637 C CA . THR B 1 53 ? -16.734 -15.469 -5.117 1 97.75 53 THR B CA 1
ATOM 1638 C C . THR B 1 53 ? -15.445 -15.969 -5.75 1 97.75 53 THR B C 1
ATOM 1640 O O . THR B 1 53 ? -15.469 -16.688 -6.758 1 97.75 53 THR B O 1
ATOM 1643 N N . ASN B 1 54 ? -14.273 -15.555 -5.289 1 97.75 54 ASN B N 1
ATOM 1644 C CA . ASN B 1 54 ? -12.961 -15.914 -5.809 1 97.75 54 ASN B CA 1
ATOM 1645 C C . ASN B 1 54 ? -12.797 -15.484 -7.266 1 97.75 54 ASN B C 1
ATOM 1647 O O . ASN B 1 54 ? -12.234 -16.219 -8.078 1 97.75 54 ASN B O 1
ATOM 1651 N N . LEU B 1 55 ? -13.383 -14.312 -7.566 1 96.19 55 LEU B N 1
ATOM 1652 C CA . LEU B 1 55 ? -13.273 -13.781 -8.922 1 96.19 55 LEU B CA 1
ATOM 1653 C C . LEU B 1 55 ? -11.867 -13.281 -9.203 1 96.19 55 LEU B C 1
ATOM 1655 O O . LEU B 1 55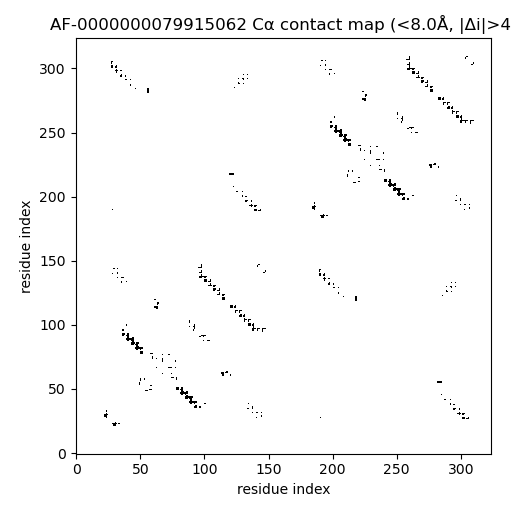 ? -11.328 -13.484 -10.289 1 96.19 55 LEU B O 1
ATOM 1659 N N . LEU B 1 56 ? -11.258 -12.68 -8.242 1 96.44 56 LEU B N 1
ATOM 1660 C CA . LEU B 1 56 ? -9.938 -12.086 -8.406 1 96.44 56 LEU B CA 1
ATOM 1661 C C . LEU B 1 56 ? -8.852 -13.148 -8.297 1 96.44 56 LEU B C 1
ATOM 1663 O O . LEU B 1 56 ? -7.812 -13.062 -8.961 1 96.44 56 LEU B O 1
ATOM 1667 N N . THR B 1 57 ? -9.07 -14.109 -7.441 1 96.69 57 THR B N 1
ATOM 1668 C CA . THR B 1 57 ? -8.141 -15.211 -7.191 1 96.69 57 THR B CA 1
ATOM 1669 C C . THR B 1 57 ? -8.797 -16.281 -6.332 1 96.69 57 THR B C 1
ATOM 1671 O O . THR B 1 57 ? -9.953 -16.141 -5.922 1 96.69 57 THR B O 1
ATOM 1674 N N . THR B 1 58 ? -8.109 -17.406 -6.195 1 97.38 58 THR B N 1
ATOM 1675 C CA . THR B 1 58 ? -8.484 -18.391 -5.188 1 97.38 58 THR B CA 1
ATOM 1676 C C . THR B 1 58 ? -7.82 -18.078 -3.848 1 97.38 58 THR B C 1
ATOM 1678 O O . THR B 1 58 ? -6.684 -18.484 -3.605 1 97.38 58 THR B O 1
ATOM 1681 N N . TRP B 1 59 ? -8.516 -17.391 -2.971 1 97.62 59 TRP B N 1
ATOM 1682 C CA . TRP B 1 59 ? -7.977 -16.812 -1.747 1 97.62 59 TRP B CA 1
ATOM 1683 C C . TRP B 1 59 ? -7.488 -17.906 -0.795 1 97.62 59 TRP B C 1
ATOM 1685 O O . TRP B 1 59 ? -6.57 -17.672 -0.006 1 97.62 59 TRP B O 1
ATOM 1695 N N . GLU B 1 60 ? -7.992 -19.094 -0.847 1 97.56 60 GLU B N 1
ATOM 1696 C CA . GLU B 1 60 ? -7.598 -20.188 0.023 1 97.56 60 GLU B CA 1
ATOM 1697 C C . GLU B 1 60 ? -6.121 -20.531 -0.16 1 97.56 60 GLU B C 1
ATOM 1699 O O . GLU B 1 60 ? -5.469 -21.016 0.773 1 97.56 60 GLU B O 1
ATOM 1704 N N . ASN B 1 61 ? -5.652 -20.25 -1.325 1 96.06 61 ASN B N 1
ATOM 1705 C CA . ASN B 1 61 ? -4.258 -20.562 -1.62 1 96.06 61 ASN B CA 1
ATOM 1706 C C . ASN B 1 61 ? -3.305 -19.734 -0.767 1 96.06 61 ASN B C 1
ATOM 1708 O O . ASN B 1 61 ? -2.148 -20.109 -0.573 1 96.06 61 ASN B O 1
ATOM 1712 N N . TYR B 1 62 ? -3.83 -18.562 -0.26 1 96.62 62 TYR B N 1
ATOM 1713 C CA . TYR B 1 62 ? -2.994 -17.656 0.51 1 96.62 62 TYR B CA 1
ATOM 1714 C C . TYR B 1 62 ? -2.959 -18.047 1.98 1 96.62 62 TYR B C 1
ATOM 1716 O O . TYR B 1 62 ? -2.242 -17.438 2.777 1 96.62 62 TYR B O 1
ATOM 1724 N N . LEU B 1 63 ? -3.727 -19.031 2.336 1 97.12 63 LEU B N 1
ATOM 1725 C CA . LEU B 1 63 ? -3.803 -19.453 3.73 1 97.12 63 LEU B CA 1
ATOM 1726 C C . LEU B 1 63 ? -2.734 -20.484 4.047 1 97.12 63 LEU B C 1
ATOM 1728 O O . LEU B 1 63 ? -2.654 -21.531 3.387 1 97.12 63 LEU B O 1
ATOM 1732 N N . ALA B 1 64 ? -1.931 -20.188 5.082 1 97.12 64 ALA B N 1
ATOM 1733 C CA . ALA B 1 64 ? -0.896 -21.125 5.496 1 97.12 64 ALA B CA 1
ATOM 1734 C C . ALA B 1 64 ? -1.512 -22.438 5.977 1 97.12 64 ALA B C 1
ATOM 1736 O O . ALA B 1 64 ? -2.469 -22.438 6.758 1 97.12 64 ALA B O 1
ATOM 1737 N N . PRO B 1 65 ? -0.916 -23.547 5.625 1 96.12 65 PRO B N 1
ATOM 1738 C CA . PRO B 1 65 ? -1.489 -24.844 5.957 1 96.12 65 PRO B CA 1
ATOM 1739 C C . PRO B 1 65 ? -1.593 -25.078 7.465 1 96.12 65 PRO B C 1
ATOM 1741 O O . PRO B 1 65 ? -2.539 -25.719 7.93 1 96.12 65 PRO B O 1
ATOM 1744 N N . TRP B 1 66 ? -0.657 -24.531 8.219 1 95.25 66 TRP B N 1
ATOM 1745 C CA . TRP B 1 66 ? -0.665 -24.797 9.656 1 95.25 66 TRP B CA 1
ATOM 1746 C C . TRP B 1 66 ? -1.866 -24.125 10.32 1 95.25 66 TRP B C 1
ATOM 1748 O O . TRP B 1 66 ? -2.322 -24.562 11.383 1 95.25 66 TRP B O 1
ATOM 1758 N N . ILE B 1 67 ? -2.375 -23.078 9.695 1 94.81 67 ILE B N 1
ATOM 1759 C CA . ILE B 1 67 ? -3.559 -22.406 10.227 1 94.81 67 ILE B CA 1
ATOM 1760 C C . ILE B 1 67 ? -4.777 -23.328 10.062 1 94.81 67 ILE B C 1
ATOM 1762 O O . ILE B 1 67 ? -5.594 -23.438 10.984 1 94.81 67 ILE B O 1
ATOM 1766 N N . VAL B 1 68 ? -4.91 -23.922 9.008 1 93.75 68 VAL B N 1
ATOM 1767 C CA . VAL B 1 68 ? -6.012 -24.844 8.742 1 93.75 68 VAL B CA 1
ATOM 1768 C C . VAL B 1 68 ? -5.906 -26.062 9.656 1 93.75 68 VAL B C 1
ATOM 1770 O O . VAL B 1 68 ? -6.914 -26.531 10.188 1 93.75 68 VAL B O 1
ATOM 1773 N N . ASP B 1 69 ? -4.727 -26.484 9.883 1 95.12 69 ASP B N 1
ATOM 1774 C CA . ASP B 1 69 ? -4.477 -27.703 10.656 1 95.12 69 ASP B CA 1
ATOM 1775 C C . ASP B 1 69 ? -4.879 -27.516 12.117 1 95.12 69 ASP B C 1
ATOM 1777 O O . ASP B 1 69 ? -5.348 -28.453 12.766 1 95.12 69 ASP B O 1
ATOM 1781 N N . ILE B 1 70 ? -4.754 -26.297 12.578 1 94 70 ILE B N 1
ATOM 1782 C CA . ILE B 1 70 ? -4.973 -26.109 14.008 1 94 70 ILE B CA 1
ATOM 1783 C C . ILE B 1 70 ? -6.395 -25.609 14.258 1 94 70 ILE B C 1
ATOM 1785 O O . ILE B 1 70 ? -6.867 -25.594 15.398 1 94 70 ILE B O 1
ATOM 1789 N N . GLY B 1 71 ? -7.004 -25.25 13.195 1 93.25 71 GLY B N 1
ATOM 1790 C CA . GLY B 1 71 ? -8.336 -24.672 13.352 1 93.25 71 GLY B CA 1
ATOM 1791 C C . GLY B 1 71 ? -9.445 -25.672 13.086 1 93.25 71 GLY B C 1
ATOM 1792 O O . GLY B 1 71 ? -9.219 -26.719 12.484 1 93.25 71 GLY B O 1
ATOM 1793 N N . PRO B 1 72 ? -10.656 -25.312 13.547 1 96.06 72 PRO B N 1
ATOM 1794 C CA . PRO B 1 72 ? -11.812 -26.172 13.32 1 96.06 72 PRO B CA 1
ATOM 1795 C C . PRO B 1 72 ? -12.484 -25.922 11.969 1 96.06 72 PRO B C 1
ATOM 1797 O O . PRO B 1 72 ? -13.406 -26.656 11.586 1 96.06 72 PRO B O 1
ATOM 1800 N N . LEU B 1 73 ? -12.008 -24.938 11.211 1 97.38 73 LEU B N 1
ATOM 1801 C CA . LEU B 1 73 ? -12.633 -24.562 9.953 1 97.38 73 LEU B CA 1
ATOM 1802 C C . LEU B 1 73 ? -11.789 -25.016 8.766 1 97.38 73 LEU B C 1
ATOM 1804 O O . LEU B 1 73 ? -10.562 -25.078 8.867 1 97.38 73 LEU B O 1
ATOM 1808 N N . SER B 1 74 ? -12.5 -25.312 7.648 1 97.38 74 SER B N 1
ATOM 1809 C CA . SER B 1 74 ? -11.789 -25.547 6.395 1 97.38 74 SER B CA 1
ATOM 1810 C C . SER B 1 74 ? -11.156 -24.25 5.871 1 97.38 74 SER B C 1
ATOM 1812 O O . SER B 1 74 ? -11.453 -23.172 6.371 1 97.38 74 SER B O 1
ATOM 1814 N N . ALA B 1 75 ? -10.328 -24.391 4.906 1 97.44 75 ALA B N 1
ATOM 1815 C CA . ALA B 1 75 ? -9.719 -23.219 4.281 1 97.44 75 ALA B CA 1
ATOM 1816 C C . ALA B 1 75 ? -10.781 -22.281 3.717 1 97.44 75 ALA B C 1
ATOM 1818 O O . ALA B 1 75 ? -10.703 -21.062 3.881 1 97.44 75 ALA B O 1
ATOM 1819 N N . HIS B 1 76 ? -11.727 -22.844 3.094 1 97.81 76 HIS B N 1
ATOM 1820 C CA . HIS B 1 76 ? -12.812 -22.062 2.494 1 97.81 76 HIS B CA 1
ATOM 1821 C C . HIS B 1 76 ? -13.602 -21.312 3.557 1 97.81 76 HIS B C 1
ATOM 1823 O O . HIS B 1 76 ? -13.828 -20.109 3.422 1 97.81 76 HIS B O 1
ATOM 1829 N N . GLN B 1 77 ? -13.961 -21.984 4.594 1 98 77 GLN B N 1
ATOM 1830 C CA . GLN B 1 77 ? -14.711 -21.375 5.68 1 98 77 GLN B CA 1
ATOM 1831 C C . GLN B 1 77 ? -13.898 -20.266 6.344 1 98 77 GLN B C 1
ATOM 1833 O O . GLN B 1 77 ? -14.438 -19.203 6.688 1 98 77 GLN B O 1
ATOM 1838 N N . THR B 1 78 ? -12.664 -20.578 6.523 1 98.12 78 THR B N 1
ATOM 1839 C CA . THR B 1 78 ? -11.773 -19.578 7.117 1 98.12 78 THR B CA 1
ATOM 1840 C C . THR B 1 78 ? -11.742 -18.312 6.277 1 98.12 78 THR B C 1
ATOM 1842 O O . THR B 1 78 ? -11.836 -17.203 6.809 1 98.12 78 THR B O 1
ATOM 1845 N N . MET B 1 79 ? -11.766 -18.422 4.992 1 98.31 79 MET B N 1
ATOM 1846 C CA . MET B 1 79 ? -11.695 -17.266 4.117 1 98.31 79 MET B CA 1
ATOM 1847 C C . MET B 1 79 ? -13.016 -16.5 4.113 1 98.31 79 MET B C 1
ATOM 1849 O O . MET B 1 79 ? -13.031 -15.273 3.973 1 98.31 79 MET B O 1
ATOM 1853 N N . LEU B 1 80 ? -14.102 -17.219 4.312 1 98.5 80 LEU B N 1
ATOM 1854 C CA . LEU B 1 80 ? -15.383 -16.531 4.445 1 98.5 80 LEU B CA 1
ATOM 1855 C C . LEU B 1 80 ? -15.391 -15.633 5.68 1 98.5 80 LEU B C 1
ATOM 1857 O O . LEU B 1 80 ? -15.844 -14.492 5.617 1 98.5 80 LEU B O 1
ATOM 1861 N N . VAL B 1 81 ? -14.844 -16.172 6.77 1 98.44 81 VAL B N 1
ATOM 1862 C CA . VAL B 1 81 ? -14.773 -15.406 8.008 1 98.44 81 VAL B CA 1
ATOM 1863 C C . VAL B 1 81 ? -13.852 -14.203 7.816 1 98.44 81 VAL B C 1
ATOM 1865 O O . VAL B 1 81 ? -14.195 -13.078 8.203 1 98.44 81 VAL B O 1
ATOM 1868 N N . VAL B 1 82 ? -12.719 -14.453 7.18 1 98.5 82 VAL B N 1
ATOM 1869 C CA . VAL B 1 82 ? -11.766 -13.391 6.887 1 98.5 82 VAL B CA 1
ATOM 1870 C C . VAL B 1 82 ? -12.43 -12.32 6.02 1 98.5 82 VAL B C 1
ATOM 1872 O O . VAL B 1 82 ? -12.227 -11.125 6.23 1 98.5 82 VAL B O 1
ATOM 1875 N N . GLY B 1 83 ? -13.211 -12.742 5.055 1 98.81 83 GLY B N 1
ATOM 1876 C CA . GLY B 1 83 ? -13.945 -11.805 4.215 1 98.81 83 GLY B CA 1
ATOM 1877 C C . GLY B 1 83 ? -14.852 -10.883 5.004 1 98.81 83 GLY B C 1
ATOM 1878 O O . GLY B 1 83 ? -14.859 -9.672 4.781 1 98.81 83 GLY B O 1
ATOM 1879 N N . VAL B 1 84 ? -15.594 -11.398 5.949 1 98.81 84 VAL B N 1
ATOM 1880 C CA . VAL B 1 84 ? -16.484 -10.609 6.789 1 98.81 84 VAL B CA 1
ATOM 1881 C C . VAL B 1 84 ? -15.68 -9.602 7.605 1 98.81 84 VAL B C 1
ATOM 1883 O O . VAL B 1 84 ? -16.031 -8.422 7.672 1 98.81 84 VAL B O 1
ATOM 1886 N N . ILE B 1 85 ? -14.586 -10.078 8.133 1 98.75 85 ILE B N 1
ATOM 1887 C CA . ILE B 1 85 ? -13.727 -9.219 8.945 1 98.75 85 ILE B CA 1
ATOM 1888 C C . ILE B 1 85 ? -13.211 -8.055 8.109 1 98.75 85 ILE B C 1
ATOM 1890 O O . ILE B 1 85 ? -13.211 -6.91 8.555 1 98.75 85 ILE B O 1
ATOM 1894 N N . GLU B 1 86 ? -12.812 -8.328 6.918 1 98.81 86 GLU B N 1
ATOM 1895 C CA . GLU B 1 86 ? -12.266 -7.285 6.055 1 98.81 86 GLU B CA 1
ATOM 1896 C C . GLU B 1 86 ? -13.336 -6.285 5.645 1 98.81 86 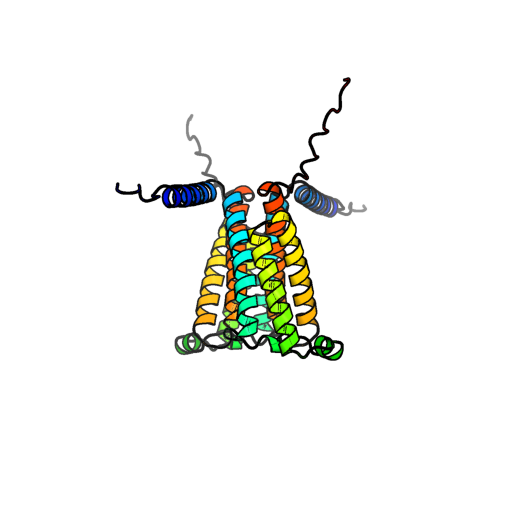GLU B C 1
ATOM 1898 O O . GLU B 1 86 ? -13.086 -5.082 5.582 1 98.81 86 GLU B O 1
ATOM 1903 N N . ILE B 1 87 ? -14.508 -6.742 5.398 1 98.81 87 ILE B N 1
ATOM 1904 C CA . ILE B 1 87 ? -15.617 -5.848 5.086 1 98.81 87 ILE B CA 1
ATOM 1905 C C . ILE B 1 87 ? -15.875 -4.906 6.262 1 98.81 87 ILE B C 1
ATOM 1907 O O . ILE B 1 87 ? -15.961 -3.691 6.086 1 98.81 87 ILE B O 1
ATOM 1911 N N . VAL B 1 88 ? -15.914 -5.453 7.426 1 98.75 88 VAL B N 1
ATOM 1912 C CA . VAL B 1 88 ? -16.141 -4.664 8.633 1 98.75 88 VAL B CA 1
ATOM 1913 C C . VAL B 1 88 ? -15 -3.662 8.812 1 98.75 88 VAL B C 1
ATOM 1915 O O . VAL B 1 88 ? -15.234 -2.5 9.156 1 98.75 88 VAL B O 1
ATOM 1918 N N . ALA B 1 89 ? -13.82 -4.145 8.586 1 98.69 89 ALA B N 1
ATOM 1919 C CA . ALA B 1 89 ? -12.656 -3.273 8.727 1 98.69 89 ALA B CA 1
ATOM 1920 C C . ALA B 1 89 ? -12.742 -2.086 7.77 1 98.69 89 ALA B C 1
ATOM 1922 O O . ALA B 1 89 ? -12.477 -0.946 8.156 1 98.69 89 ALA B O 1
ATOM 1923 N N . GLY B 1 90 ? -13.117 -2.338 6.465 1 98.75 90 GLY B N 1
ATOM 1924 C CA . GLY B 1 90 ? -13.281 -1.251 5.512 1 98.75 90 GLY B CA 1
ATOM 1925 C C . GLY B 1 90 ? -14.336 -0.247 5.93 1 98.75 90 GLY B C 1
ATOM 1926 O O . GLY B 1 90 ? -14.133 0.963 5.82 1 98.75 90 GLY B O 1
ATOM 1927 N N . ILE B 1 91 ? -15.414 -0.719 6.434 1 98.69 91 ILE B N 1
ATOM 1928 C CA . ILE B 1 91 ? -16.5 0.142 6.91 1 98.69 91 ILE B CA 1
ATOM 1929 C C . ILE B 1 91 ? -16.016 0.947 8.117 1 98.69 91 ILE B C 1
ATOM 1931 O O . ILE B 1 91 ? -16.297 2.143 8.227 1 98.69 91 ILE B O 1
ATOM 1935 N N . ALA B 1 92 ? -15.32 0.316 9.016 1 98.25 92 ALA B N 1
ATOM 1936 C CA . ALA B 1 92 ? -14.773 0.992 10.188 1 98.25 92 ALA B CA 1
ATOM 1937 C C . ALA B 1 92 ? -13.844 2.135 9.781 1 98.25 92 ALA B C 1
ATOM 1939 O O . ALA B 1 92 ? -13.859 3.199 10.406 1 98.25 92 ALA B O 1
ATOM 1940 N N . VAL B 1 93 ? -13.039 1.905 8.773 1 98.38 93 VAL B N 1
ATOM 1941 C CA . VAL B 1 93 ? -12.133 2.947 8.305 1 98.38 93 VAL B CA 1
ATOM 1942 C C . VAL B 1 93 ? -12.938 4.113 7.734 1 98.38 93 VAL B C 1
ATOM 1944 O O . VAL B 1 93 ? -12.586 5.277 7.941 1 98.38 93 VAL B O 1
ATOM 1947 N N . ALA B 1 94 ? -14.047 3.809 7.016 1 97.56 94 ALA B N 1
ATOM 1948 C CA . ALA B 1 94 ? -14.906 4.859 6.473 1 97.56 94 ALA B CA 1
ATOM 1949 C C . ALA B 1 94 ? -15.5 5.715 7.594 1 97.56 94 ALA B C 1
ATOM 1951 O O . ALA B 1 94 ? -15.633 6.93 7.445 1 97.56 94 ALA B O 1
ATOM 1952 N N . ILE B 1 95 ? -15.758 5.09 8.703 1 96.81 95 ILE B N 1
ATOM 1953 C CA . ILE B 1 95 ? -16.484 5.758 9.789 1 96.81 95 ILE B CA 1
ATOM 1954 C C . ILE B 1 95 ? -15.484 6.465 10.703 1 96.81 95 ILE B C 1
ATOM 1956 O O . ILE B 1 95 ? -15.664 7.637 11.039 1 96.81 95 ILE B O 1
ATOM 1960 N N . LYS B 1 96 ? -14.438 5.703 11.148 1 96.44 96 LYS B N 1
ATOM 1961 C CA . LYS B 1 96 ? -13.508 6.234 12.141 1 96.44 96 LYS B CA 1
ATOM 1962 C C . LYS B 1 96 ? -12.078 5.781 11.844 1 96.44 96 LYS B C 1
ATOM 1964 O O . LYS B 1 96 ? -11.508 4.984 12.586 1 96.44 96 LYS B O 1
ATOM 1969 N N . PRO B 1 97 ? -11.461 6.434 10.867 1 95.94 97 PRO B N 1
ATOM 1970 C CA . PRO B 1 97 ? -10.133 6.004 10.445 1 95.94 97 PRO B CA 1
ATOM 1971 C C . PRO B 1 97 ? -9.07 6.191 11.531 1 95.94 97 PRO B C 1
ATOM 1973 O O . PRO B 1 97 ? -8.062 5.488 11.539 1 95.94 97 PRO B O 1
ATOM 1976 N N . ARG B 1 98 ? -9.312 7.09 12.492 1 93.06 98 ARG B N 1
ATOM 1977 C CA . ARG B 1 98 ? -8.336 7.367 13.547 1 93.06 98 ARG B CA 1
ATOM 1978 C C . ARG B 1 98 ? -7.965 6.09 14.297 1 93.06 98 ARG B C 1
ATOM 1980 O O . ARG B 1 98 ? -6.797 5.875 14.625 1 93.06 98 ARG B O 1
ATOM 1987 N N . TYR B 1 99 ? -8.891 5.207 14.492 1 95.44 99 TYR B N 1
ATOM 1988 C CA . TYR B 1 99 ? -8.664 3.955 15.211 1 95.44 99 TYR B CA 1
ATOM 1989 C C . TYR B 1 99 ? -8.594 2.781 14.242 1 95.44 99 TYR B C 1
ATOM 1991 O O . TYR B 1 99 ? -7.723 1.916 14.367 1 95.44 99 TYR B O 1
ATOM 1999 N N . ALA B 1 100 ? -9.453 2.799 13.328 1 98 100 ALA B N 1
ATOM 2000 C CA . ALA B 1 100 ? -9.602 1.675 12.414 1 98 100 ALA B CA 1
ATOM 2001 C C . ALA B 1 100 ? -8.336 1.456 11.602 1 98 100 ALA B C 1
ATOM 2003 O O . ALA B 1 100 ? -7.992 0.32 11.258 1 98 100 ALA B O 1
ATOM 2004 N N . ALA B 1 101 ? -7.629 2.494 11.312 1 98.25 101 ALA B N 1
ATOM 2005 C CA . ALA B 1 101 ? -6.402 2.381 10.531 1 98.25 101 ALA B CA 1
ATOM 2006 C C . ALA B 1 101 ? -5.371 1.513 11.242 1 98.25 101 ALA B C 1
ATOM 2008 O O . ALA B 1 101 ? -4.688 0.701 10.609 1 98.25 101 ALA B O 1
ATOM 2009 N N . TYR B 1 102 ? -5.25 1.676 12.547 1 97.69 102 TYR B N 1
ATOM 2010 C CA . TYR B 1 102 ? -4.285 0.888 13.305 1 97.69 102 TYR B CA 1
ATOM 2011 C C . TYR B 1 102 ? -4.746 -0.559 13.438 1 97.69 102 TYR B C 1
ATOM 2013 O O . TYR B 1 102 ? -3.926 -1.479 13.461 1 97.69 102 TYR B O 1
ATOM 2021 N N . ILE B 1 103 ? -6.008 -0.75 13.484 1 98.31 103 ILE B N 1
ATOM 2022 C CA . ILE B 1 103 ? -6.555 -2.104 13.492 1 98.31 103 ILE B CA 1
ATOM 2023 C C . ILE B 1 103 ? -6.238 -2.789 12.164 1 98.31 103 ILE B C 1
ATOM 2025 O O . ILE B 1 103 ? -5.809 -3.945 12.141 1 98.31 103 ILE B O 1
ATOM 2029 N N . VAL B 1 104 ? -6.402 -2.078 11.094 1 98.62 104 VAL B N 1
ATOM 2030 C CA . VAL B 1 104 ? -6.09 -2.598 9.766 1 98.62 104 VAL B CA 1
ATOM 2031 C C . VAL B 1 104 ? -4.594 -2.895 9.664 1 98.62 104 VAL B C 1
ATOM 2033 O O . VAL B 1 104 ? -4.195 -3.916 9.102 1 98.62 104 VAL B O 1
ATOM 2036 N N . ALA B 1 105 ? -3.783 -2.037 10.219 1 98.75 105 ALA B N 1
ATOM 2037 C CA . ALA B 1 105 ? -2.344 -2.283 10.203 1 98.75 105 ALA B CA 1
ATOM 2038 C C . ALA B 1 105 ? -2.004 -3.58 10.938 1 98.75 105 ALA B C 1
ATOM 2040 O O . ALA B 1 105 ? -1.204 -4.383 10.453 1 98.75 105 ALA B O 1
ATOM 2041 N N . ALA B 1 106 ? -2.635 -3.82 12.07 1 98.62 106 ALA B N 1
ATOM 2042 C CA . ALA B 1 106 ? -2.424 -5.051 12.828 1 98.62 106 ALA B CA 1
ATOM 2043 C C . ALA B 1 106 ? -2.904 -6.27 12.039 1 98.62 106 ALA B C 1
ATOM 2045 O O . ALA B 1 106 ? -2.26 -7.32 12.055 1 98.62 106 ALA B O 1
ATOM 2046 N N . TRP B 1 107 ? -4 -6.125 11.406 1 98.62 107 TRP B N 1
ATOM 2047 C CA . TRP B 1 107 ? -4.535 -7.184 10.555 1 98.62 107 TRP B CA 1
ATOM 2048 C C . TRP B 1 107 ? -3.555 -7.531 9.438 1 98.62 107 TRP B C 1
ATOM 2050 O O . TRP B 1 107 ? -3.27 -8.703 9.203 1 98.62 107 TRP B O 1
ATOM 2060 N N . LEU B 1 108 ? -3.004 -6.535 8.773 1 98.75 108 LEU B N 1
ATOM 2061 C CA . LEU B 1 108 ? -2.027 -6.738 7.711 1 98.75 108 LEU B CA 1
ATOM 2062 C C . LEU B 1 108 ? -0.771 -7.414 8.25 1 98.75 108 LEU B C 1
ATOM 2064 O O . LEU B 1 108 ? -0.174 -8.258 7.57 1 98.75 108 LEU B O 1
ATOM 2068 N N . ALA B 1 109 ? -0.38 -7.055 9.492 1 98.62 109 ALA B N 1
ATOM 2069 C CA . ALA B 1 109 ? 0.748 -7.746 10.109 1 98.62 109 ALA B CA 1
ATOM 2070 C C . ALA B 1 109 ? 0.467 -9.234 10.25 1 98.62 109 ALA B C 1
ATOM 2072 O O . ALA B 1 109 ? 1.342 -10.07 9.992 1 98.62 109 ALA B O 1
ATOM 2073 N N . GLY B 1 110 ? -0.756 -9.578 10.672 1 98.44 110 GLY B N 1
ATOM 2074 C CA . GLY B 1 110 ? -1.142 -10.977 10.742 1 98.44 110 GLY B CA 1
ATOM 2075 C C . GLY B 1 110 ? -1.104 -11.672 9.398 1 98.44 110 GLY B C 1
ATOM 2076 O O . GLY B 1 110 ? -0.655 -12.82 9.297 1 98.44 110 GLY B O 1
ATOM 2077 N N . ILE B 1 111 ? -1.551 -10.992 8.32 1 98.38 111 ILE B N 1
ATOM 2078 C CA . ILE B 1 111 ? -1.513 -11.539 6.973 1 98.38 111 ILE B CA 1
ATOM 2079 C C . ILE B 1 111 ? -0.063 -11.773 6.551 1 98.38 111 ILE B C 1
ATOM 2081 O O . ILE B 1 111 ? 0.259 -12.82 5.98 1 98.38 111 ILE B O 1
ATOM 2085 N N . ILE B 1 112 ? 0.783 -10.836 6.855 1 98.62 112 ILE B N 1
ATOM 2086 C CA . ILE B 1 112 ? 2.195 -10.945 6.504 1 98.62 112 ILE B CA 1
ATOM 2087 C C . ILE B 1 112 ? 2.805 -12.172 7.188 1 98.62 112 ILE B C 1
ATOM 2089 O O . ILE B 1 112 ? 3.512 -12.953 6.555 1 98.62 112 ILE B O 1
ATOM 2093 N N . VAL B 1 113 ? 2.555 -12.398 8.445 1 98.44 113 VAL B N 1
ATOM 2094 C CA . VAL B 1 113 ? 3.053 -13.562 9.164 1 98.44 113 VAL B CA 1
ATOM 2095 C C . VAL B 1 113 ? 2.551 -14.836 8.492 1 98.44 113 VAL B C 1
ATOM 2097 O O . VAL B 1 113 ? 3.32 -15.773 8.266 1 98.44 113 VAL B O 1
ATOM 2100 N N . ASN B 1 114 ? 1.282 -14.82 8.188 1 98.25 114 ASN B N 1
ATOM 2101 C CA . ASN B 1 114 ? 0.694 -15.945 7.465 1 98.25 114 ASN B CA 1
ATOM 2102 C C . ASN B 1 114 ? 1.429 -16.219 6.156 1 98.25 114 ASN B C 1
ATOM 2104 O O . ASN B 1 114 ? 1.791 -17.359 5.871 1 98.25 114 ASN B O 1
ATOM 2108 N N . LEU B 1 115 ? 1.713 -15.258 5.359 1 98.06 115 LEU B N 1
ATOM 2109 C CA . LEU B 1 115 ? 2.301 -15.398 4.031 1 98.06 115 LEU B CA 1
ATOM 2110 C C . LEU B 1 115 ? 3.771 -15.789 4.129 1 98.06 115 LEU B C 1
ATOM 2112 O O . LEU B 1 115 ? 4.293 -16.484 3.252 1 98.06 115 LEU B O 1
ATOM 2116 N N . LEU B 1 116 ? 4.41 -15.367 5.195 1 97.88 116 LEU B N 1
ATOM 2117 C CA . LEU B 1 116 ? 5.832 -15.641 5.355 1 97.88 116 LEU B CA 1
ATOM 2118 C C . LEU B 1 116 ? 6.051 -17.047 5.91 1 97.88 116 LEU B C 1
ATOM 2120 O O . LEU B 1 116 ? 7.168 -17.578 5.867 1 97.88 116 LEU B O 1
ATOM 2124 N N . SER B 1 117 ? 5.062 -17.703 6.387 1 97 117 SER B N 1
ATOM 2125 C CA . SER B 1 117 ? 5.219 -18.969 7.102 1 97 117 SER B CA 1
ATOM 2126 C C . SER B 1 117 ? 5.117 -20.156 6.148 1 97 117 SER B C 1
ATOM 2128 O O . SER B 1 117 ? 5.117 -21.312 6.586 1 97 117 SER B O 1
ATOM 2130 N N . TYR B 1 118 ? 4.969 -19.938 4.875 1 91.38 118 TYR B N 1
ATOM 2131 C CA . TYR B 1 118 ? 5.043 -20.969 3.852 1 91.38 118 TYR B CA 1
ATOM 2132 C C . TYR B 1 118 ? 5.504 -20.391 2.52 1 91.38 118 TYR B C 1
ATOM 2134 O O . TYR B 1 118 ? 5.469 -19.172 2.32 1 91.38 118 TYR B O 1
ATOM 2142 N N . PRO B 1 119 ? 5.938 -21.078 1.68 1 93.31 119 PRO B N 1
ATOM 2143 C CA . PRO B 1 119 ? 6.629 -20.578 0.49 1 93.31 119 PRO B CA 1
ATOM 2144 C C . PRO B 1 119 ? 5.668 -20.047 -0.571 1 93.31 119 PRO B C 1
ATOM 2146 O O . PRO B 1 119 ? 4.465 -20.312 -0.508 1 93.31 119 PRO B O 1
ATOM 2149 N N . ASP B 1 120 ? 6.148 -19.156 -1.437 1 93.62 120 ASP B N 1
ATOM 2150 C CA . ASP B 1 120 ? 5.551 -18.781 -2.711 1 93.62 120 ASP B CA 1
ATOM 2151 C C . ASP B 1 120 ? 4.848 -17.422 -2.605 1 93.62 120 ASP B C 1
ATOM 2153 O O . ASP B 1 120 ? 4.344 -16.906 -3.6 1 93.62 120 ASP B O 1
ATOM 2157 N N . PHE B 1 121 ? 4.922 -16.828 -1.421 1 96.06 121 PHE B N 1
ATOM 2158 C CA . PHE B 1 121 ? 4.109 -15.617 -1.307 1 96.06 121 PHE B CA 1
ATOM 2159 C C . PHE B 1 121 ? 4.906 -14.484 -0.678 1 96.06 121 PHE B C 1
ATOM 2161 O O . PHE B 1 121 ? 4.332 -13.562 -0.084 1 96.06 121 PHE B O 1
ATOM 2168 N N . TYR B 1 122 ? 6.172 -14.5 -0.765 1 97.69 122 TYR B N 1
ATOM 2169 C CA . TYR B 1 122 ? 7.027 -13.523 -0.1 1 97.69 122 TYR B CA 1
ATOM 2170 C C . TYR B 1 122 ? 6.91 -12.156 -0.763 1 97.69 122 TYR B C 1
ATOM 2172 O O . TYR B 1 122 ? 6.992 -11.125 -0.092 1 97.69 122 TYR B O 1
ATOM 2180 N N . ASP B 1 123 ? 6.727 -12.125 -2.07 1 97.44 123 ASP B N 1
ATOM 2181 C CA . ASP B 1 123 ? 6.551 -10.859 -2.771 1 97.44 123 ASP B CA 1
ATOM 2182 C C . ASP B 1 123 ? 5.223 -10.203 -2.402 1 97.44 123 ASP B C 1
ATOM 2184 O O . ASP B 1 123 ? 5.125 -8.977 -2.334 1 97.44 123 ASP B O 1
ATOM 2188 N N . ILE B 1 124 ? 4.219 -11.008 -2.137 1 97.88 124 ILE B N 1
ATOM 2189 C CA . ILE B 1 124 ? 2.92 -10.508 -1.692 1 97.88 124 ILE B CA 1
ATOM 2190 C C . ILE B 1 124 ? 3.039 -9.961 -0.273 1 97.88 124 ILE B C 1
ATOM 2192 O O . ILE B 1 124 ? 2.484 -8.906 0.038 1 97.88 124 ILE B O 1
ATOM 2196 N N . ALA B 1 125 ? 3.789 -10.695 0.529 1 98.5 125 ALA B N 1
ATOM 2197 C CA . ALA B 1 125 ? 4.043 -10.211 1.884 1 98.5 125 ALA B CA 1
ATOM 2198 C C . ALA B 1 125 ? 4.707 -8.836 1.859 1 98.5 125 ALA B C 1
ATOM 2200 O O . ALA B 1 125 ? 4.379 -7.969 2.67 1 98.5 125 ALA B O 1
ATOM 2201 N N . LEU B 1 126 ? 5.594 -8.688 0.966 1 97.88 126 LEU B N 1
ATOM 2202 C CA . LEU B 1 126 ? 6.293 -7.41 0.839 1 97.88 126 LEU B CA 1
ATOM 2203 C C . LEU B 1 126 ? 5.336 -6.305 0.409 1 97.88 126 LEU B C 1
ATOM 2205 O O . LEU B 1 126 ? 5.41 -5.184 0.913 1 97.88 126 LEU B O 1
ATOM 2209 N N . ARG B 1 127 ? 4.453 -6.566 -0.582 1 98.38 127 ARG B N 1
ATOM 2210 C CA . ARG B 1 127 ? 3.414 -5.621 -0.974 1 98.38 127 ARG B CA 1
ATOM 2211 C C . ARG B 1 127 ? 2.527 -5.258 0.213 1 98.38 127 ARG B C 1
ATOM 2213 O O . ARG B 1 127 ? 2.229 -4.082 0.433 1 98.38 127 ARG B O 1
ATOM 2220 N N . ASP B 1 128 ? 2.184 -6.273 1.016 1 98.56 128 ASP B N 1
ATOM 2221 C CA . ASP B 1 128 ? 1.321 -6.043 2.17 1 98.56 128 ASP B CA 1
ATOM 2222 C C . ASP B 1 128 ? 2.049 -5.25 3.252 1 98.56 128 ASP B C 1
ATOM 2224 O O . ASP B 1 128 ? 1.422 -4.508 4.012 1 98.56 128 ASP B O 1
ATOM 2228 N N . PHE B 1 129 ? 3.379 -5.406 3.244 1 98.69 129 PHE B N 1
ATOM 2229 C CA . PHE B 1 129 ? 4.164 -4.574 4.148 1 98.69 129 PHE B CA 1
ATOM 2230 C C . PHE B 1 129 ? 4.047 -3.104 3.771 1 98.69 129 PHE B C 1
ATOM 2232 O O . PHE B 1 129 ? 3.877 -2.246 4.641 1 98.69 129 PHE B O 1
ATOM 2239 N N . GLY B 1 130 ? 4.156 -2.84 2.508 1 98.19 130 GLY B N 1
ATOM 2240 C CA . GLY B 1 130 ? 3.918 -1.479 2.051 1 98.19 130 GLY B CA 1
ATOM 2241 C C . GLY B 1 130 ? 2.541 -0.958 2.416 1 98.19 130 GLY B C 1
ATOM 2242 O O . GLY B 1 130 ? 2.4 0.187 2.85 1 98.19 130 GLY B O 1
ATOM 2243 N N . LEU B 1 131 ? 1.564 -1.766 2.285 1 98.75 131 LEU B N 1
ATOM 2244 C CA . LEU B 1 131 ? 0.199 -1.382 2.627 1 98.75 131 LEU B CA 1
ATOM 2245 C C . LEU B 1 131 ? 0.058 -1.154 4.129 1 98.75 131 LEU B C 1
ATOM 2247 O O . LEU B 1 131 ? -0.706 -0.288 4.562 1 98.75 131 LEU B O 1
ATOM 2251 N N . MET B 1 132 ? 0.771 -1.969 4.887 1 98.69 132 MET B N 1
ATOM 2252 C CA . MET B 1 132 ? 0.76 -1.791 6.336 1 98.69 132 MET B CA 1
ATOM 2253 C C . MET B 1 132 ? 1.311 -0.422 6.719 1 98.69 132 MET B C 1
ATOM 2255 O O . MET B 1 132 ? 0.728 0.273 7.555 1 98.69 132 MET B O 1
ATOM 2259 N N . LEU B 1 133 ? 2.416 -0.023 6.094 1 98.19 133 LEU B N 1
ATOM 2260 C CA . LEU B 1 133 ? 2.979 1.299 6.352 1 98.19 133 LEU B CA 1
ATOM 2261 C C . LEU B 1 133 ? 1.992 2.395 5.961 1 98.19 133 LEU B C 1
ATOM 2263 O O . LEU B 1 133 ? 1.88 3.408 6.652 1 98.19 133 LEU B O 1
ATOM 2267 N N . ALA B 1 134 ? 1.277 2.127 4.859 1 98.44 134 ALA B N 1
ATOM 2268 C CA . ALA B 1 134 ? 0.267 3.084 4.414 1 98.44 134 ALA B CA 1
ATOM 2269 C C . ALA B 1 134 ? -0.882 3.172 5.418 1 98.44 134 ALA B C 1
ATOM 2271 O O . ALA B 1 134 ? -1.425 4.254 5.652 1 98.44 134 ALA B O 1
ATOM 2272 N N . ALA B 1 135 ? -1.248 2.068 5.984 1 98.56 135 ALA B N 1
ATOM 2273 C CA . ALA B 1 135 ? -2.295 2.078 7.004 1 98.56 135 ALA B CA 1
ATOM 2274 C C . ALA B 1 135 ? -1.857 2.871 8.234 1 98.56 135 ALA B C 1
ATOM 2276 O O . ALA B 1 135 ? -2.635 3.656 8.781 1 98.56 135 ALA B O 1
ATOM 2277 N N . VAL B 1 136 ? -0.646 2.695 8.688 1 97.94 136 VAL B N 1
ATOM 2278 C CA . VAL B 1 136 ? -0.118 3.457 9.812 1 97.94 136 VAL B CA 1
ATOM 2279 C C . VAL B 1 136 ? -0.103 4.945 9.469 1 97.94 136 VAL B C 1
ATOM 2281 O O . VAL B 1 136 ? -0.456 5.781 10.305 1 97.94 136 VAL B O 1
ATOM 2284 N N . THR B 1 137 ? 0.312 5.215 8.25 1 97.38 137 THR B N 1
ATOM 2285 C CA . THR B 1 137 ? 0.302 6.594 7.77 1 97.38 137 THR B CA 1
ATOM 2286 C C . THR B 1 137 ? -1.098 7.191 7.871 1 97.38 137 THR B C 1
ATOM 2288 O O . THR B 1 137 ? -1.267 8.312 8.352 1 97.38 137 THR B O 1
ATOM 2291 N N . LEU B 1 138 ? -2.08 6.445 7.445 1 97.31 138 LEU B N 1
ATOM 2292 C CA . LEU B 1 138 ? -3.465 6.895 7.555 1 97.31 138 LEU B CA 1
ATOM 2293 C C . LEU B 1 138 ? -3.826 7.191 9.008 1 97.31 138 LEU B C 1
ATOM 2295 O O . LEU B 1 138 ? -4.461 8.211 9.297 1 97.31 138 LEU B O 1
ATOM 2299 N N . GLY B 1 139 ? -3.436 6.344 9.922 1 96.44 139 GLY B N 1
ATOM 2300 C CA . GLY B 1 139 ? -3.691 6.574 11.336 1 96.44 139 GLY B CA 1
ATOM 2301 C C . GLY B 1 139 ? -3.092 7.871 11.852 1 96.44 139 GLY B C 1
ATOM 2302 O O . GLY B 1 139 ? -3.746 8.617 12.578 1 96.44 139 GLY B O 1
ATOM 2303 N N . ARG B 1 140 ? -1.907 8.102 11.453 1 94.06 140 ARG B N 1
ATOM 2304 C CA . ARG B 1 140 ? -1.219 9.32 11.883 1 94.06 140 ARG B CA 1
ATOM 2305 C C . ARG B 1 140 ? -1.902 10.562 11.336 1 94.06 140 ARG B C 1
ATOM 2307 O O . ARG B 1 140 ? -2.08 11.547 12.047 1 94.06 140 ARG B O 1
ATOM 2314 N N . LEU B 1 141 ? -2.254 10.5 10.078 1 92.5 141 LEU B N 1
ATOM 2315 C CA . LEU B 1 141 ? -2.939 11.633 9.469 1 92.5 141 LEU B CA 1
ATOM 2316 C C . LEU B 1 141 ? -4.316 11.836 10.086 1 92.5 141 LEU B C 1
ATOM 2318 O O . LEU B 1 141 ? -4.766 12.969 10.258 1 92.5 141 LEU B O 1
ATOM 2322 N N . ALA B 1 142 ? -4.949 10.742 10.391 1 92.25 142 ALA B N 1
ATOM 2323 C CA . ALA B 1 142 ? -6.285 10.797 10.977 1 92.25 142 ALA B CA 1
ATOM 2324 C C . ALA B 1 142 ? -6.246 11.422 12.367 1 92.25 142 ALA B C 1
ATOM 2326 O O . ALA B 1 142 ? -7.234 12 12.82 1 92.25 142 ALA B O 1
ATOM 2327 N N . TYR B 1 143 ? -5.137 11.258 13.023 1 87.31 143 TYR B N 1
ATOM 2328 C CA . TYR B 1 143 ? -4.973 11.914 14.312 1 87.31 143 TYR B CA 1
ATOM 2329 C C . TYR B 1 143 ? -5.129 13.43 14.18 1 87.31 143 TYR B C 1
ATOM 2331 O O . TYR B 1 143 ? -5.609 14.094 15.102 1 87.31 143 TYR B O 1
ATOM 2339 N N . VAL B 1 144 ? -4.805 13.93 13.055 1 82.81 144 VAL B N 1
ATOM 2340 C CA . VAL B 1 144 ? -4.855 15.367 12.805 1 82.81 144 VAL B CA 1
ATOM 2341 C C . VAL B 1 144 ? -6.234 15.75 12.273 1 82.81 144 VAL B C 1
ATOM 2343 O O . VAL B 1 144 ? -6.816 16.75 12.711 1 82.81 144 VAL B O 1
ATOM 2346 N N . TYR B 1 145 ? -6.816 14.867 11.5 1 86 145 TYR B N 1
ATOM 2347 C CA . TYR B 1 145 ? -7.953 15.32 10.703 1 86 145 TYR B CA 1
ATOM 2348 C C . TYR B 1 145 ? -9.25 14.68 11.195 1 86 145 TYR B C 1
ATOM 2350 O O . TYR B 1 145 ? -10.344 15.102 10.805 1 86 145 TYR B O 1
ATOM 2358 N N . ASP B 1 146 ? -9.141 13.688 11.977 1 83.06 146 ASP B N 1
ATOM 2359 C CA . ASP B 1 146 ? -10.312 12.992 12.516 1 83.06 146 ASP B CA 1
ATOM 2360 C C . ASP B 1 146 ? -10.391 13.141 14.031 1 83.06 146 ASP B C 1
ATOM 2362 O O . ASP B 1 146 ? -9.656 12.469 14.766 1 83.06 146 ASP B O 1
ATOM 2366 N N . PRO B 1 147 ? -11.305 14.008 14.602 1 82.12 147 PRO B N 1
ATOM 2367 C CA . PRO B 1 147 ? -11.375 14.25 16.047 1 82.12 147 PRO B CA 1
ATOM 2368 C C . PRO B 1 147 ? -11.703 12.984 16.844 1 82.12 147 PRO B C 1
ATOM 2370 O O . PRO B 1 147 ? -12.43 12.109 16.344 1 82.12 147 PRO B O 1
ATOM 2373 N N . ALA B 1 148 ? -11.156 12.891 18.031 1 80.94 148 ALA B N 1
ATOM 2374 C CA . ALA B 1 148 ? -11.375 11.734 18.906 1 80.94 148 ALA B CA 1
ATOM 2375 C C . ALA B 1 148 ? -12.828 11.664 19.344 1 80.94 148 ALA B C 1
ATOM 2377 O O . ALA B 1 148 ? -13.547 12.664 19.328 1 80.94 148 ALA B O 1
ATOM 2378 N N . TRP B 1 149 ? -13.32 10.531 19.5 1 73.88 149 TRP B N 1
ATOM 2379 C CA . TRP B 1 149 ? -14.664 10.328 20.016 1 73.88 149 TRP B CA 1
ATOM 2380 C C . TRP B 1 149 ? -14.828 11.023 21.375 1 73.88 149 TRP B C 1
ATOM 2382 O O . TRP B 1 149 ? -13.953 10.93 22.234 1 73.88 149 TRP B O 1
ATOM 2392 N N . HIS B 1 150 ? -15.062 12.328 21.516 1 66.25 150 HIS B N 1
ATOM 2393 C CA . HIS B 1 150 ? -15.312 13 22.781 1 66.25 150 HIS B CA 1
ATOM 2394 C C . HIS B 1 150 ? -16.359 12.25 23.609 1 66.25 150 HIS B C 1
ATOM 2396 O O . HIS B 1 150 ? -17.438 11.945 23.109 1 66.25 150 HIS B O 1
ATOM 2402 N N . ARG B 1 151 ? -15.906 11.305 24.312 1 52.03 151 ARG B N 1
ATOM 2403 C CA . ARG B 1 151 ? -16.891 10.875 25.297 1 52.03 151 ARG B CA 1
ATOM 2404 C C . ARG B 1 151 ? -17.594 12.078 25.922 1 52.03 151 ARG B C 1
ATOM 2406 O O . ARG B 1 151 ? -16.938 12.898 26.578 1 52.03 151 ARG B O 1
ATOM 2413 N N . ARG B 1 152 ? -18.562 12.664 25.219 1 50.62 152 ARG B N 1
ATOM 2414 C CA . ARG B 1 152 ? -19.391 13.68 25.875 1 50.62 152 ARG B CA 1
ATOM 2415 C C . ARG B 1 152 ? -19.5 13.422 27.359 1 50.62 152 ARG B C 1
ATOM 2417 O O . ARG B 1 152 ? -20.016 12.375 27.781 1 50.62 152 ARG B O 1
ATOM 2424 N N . THR B 1 153 ? -18.469 13.727 28.062 1 50.91 153 THR B N 1
ATOM 2425 C CA . THR B 1 153 ? -18.797 13.789 29.484 1 50.91 153 THR B CA 1
ATOM 2426 C C . THR B 1 153 ? -20.156 14.438 29.703 1 50.91 153 THR B C 1
ATOM 2428 O O . THR B 1 153 ? -20.453 15.469 29.109 1 50.91 153 THR B O 1
ATOM 2431 N N . ALA B 1 154 ? -21.141 13.633 30.094 1 53.53 154 ALA B N 1
ATOM 2432 C CA . ALA B 1 154 ? -22.453 14.102 30.516 1 53.53 154 ALA B CA 1
ATOM 2433 C C . ALA B 1 154 ? -22.359 15.469 31.188 1 53.53 154 ALA B C 1
ATOM 2435 O O . ALA B 1 154 ? -21.453 15.703 32 1 53.53 154 ALA B O 1
ATOM 2436 N N . PRO B 1 155 ? -22.906 16.359 30.516 1 52.94 155 PRO B N 1
ATOM 2437 C CA . PRO B 1 155 ? -22.938 17.625 31.266 1 52.94 155 PRO B CA 1
ATOM 2438 C C . PRO B 1 155 ? -23.156 17.422 32.75 1 52.94 155 PRO B C 1
ATOM 2440 O O . PRO B 1 155 ? -23.984 16.594 33.156 1 52.94 155 PRO B O 1
ATOM 2443 N N . ALA B 1 156 ? -22.172 17.484 33.531 1 50.47 156 ALA B N 1
ATOM 2444 C CA . ALA B 1 156 ? -22.406 17.484 35 1 50.47 156 ALA B CA 1
ATOM 2445 C C . ALA B 1 156 ? -23.656 18.266 35.344 1 50.47 156 ALA B C 1
ATOM 2447 O O . ALA B 1 156 ? -23.766 19.453 35.031 1 50.47 156 ALA B O 1
ATOM 2448 N N . THR B 1 157 ? -24.812 17.625 35.312 1 52.28 157 THR B N 1
ATOM 2449 C CA . THR B 1 157 ? -26.016 18.219 35.906 1 52.28 157 THR B CA 1
ATOM 2450 C C . THR B 1 157 ? -25.672 19.016 37.156 1 52.28 157 THR B C 1
ATOM 2452 O O . THR B 1 157 ? -25.219 18.438 38.156 1 52.28 157 THR B O 1
ATOM 2455 N N . ASN B 1 158 ? -25.188 20.141 37.156 1 43.97 158 ASN B N 1
ATOM 2456 C CA . ASN B 1 158 ? -25.141 21.016 38.312 1 43.97 158 ASN B CA 1
ATOM 2457 C C . ASN B 1 158 ? -26.438 20.969 39.125 1 43.97 158 ASN B C 1
ATOM 2459 O O . ASN B 1 158 ? -27.453 21.5 38.688 1 43.97 158 ASN B O 1
ATOM 2463 N N . PHE B 1 159 ? -26.797 19.859 39.906 1 48.75 159 PHE B N 1
ATOM 2464 C CA . PHE B 1 159 ? -27.844 19.875 40.938 1 48.75 159 PHE B CA 1
ATOM 2465 C C . PHE B 1 159 ? -27.641 21.031 41.906 1 48.75 159 PHE B C 1
ATOM 2467 O O . PHE B 1 159 ? -26.969 20.875 42.906 1 48.75 159 PHE B O 1
ATOM 2474 N N . ALA B 1 160 ? -27.109 22.156 41.531 1 40.38 160 ALA B N 1
ATOM 2475 C CA . ALA B 1 160 ? -27.016 23.266 42.469 1 40.38 160 ALA B CA 1
ATOM 2476 C C . ALA B 1 160 ? -28.344 23.484 43.219 1 40.38 160 ALA B C 1
ATOM 2478 O O . ALA B 1 160 ? -28.375 23.547 44.438 1 40.38 160 ALA B O 1
ATOM 2479 N N . ALA B 1 161 ? -29.281 24.516 42.75 1 47.03 161 ALA B N 1
ATOM 2480 C CA . ALA B 1 161 ? -29.859 25.625 43.5 1 47.03 161 ALA B CA 1
ATOM 2481 C C . ALA B 1 161 ? -31.125 25.188 44.219 1 47.03 161 ALA B C 1
ATOM 2483 O O . ALA B 1 161 ? -31.672 25.953 45.031 1 47.03 161 ALA B O 1
ATOM 2484 N N . ALA B 1 162 ? -31.922 23.891 44.094 1 39.16 162 ALA B N 1
ATOM 2485 C CA . ALA B 1 162 ? -33.094 24.156 44.906 1 39.16 162 ALA B CA 1
ATOM 2486 C C . ALA B 1 162 ? -32.812 23.891 46.375 1 39.16 162 ALA B C 1
ATOM 2488 O O . ALA B 1 162 ? -32 23 46.719 1 39.16 162 ALA B O 1
#

Radius of gyration: 24.77 Å; Cα contacts (8 Å, |Δi|>4): 377; chains: 2; bounding box: 104×78×74 Å

Nearest PDB structures (foldseek):
  6grj-assembly1_I  TM=3.336E-01  e=2.489E+00  Aeromonas hydrophila
  6grj-assembly1_F  TM=2.296E-01  e=2.368E+00  Aeromonas hydrophila
  7a0g-assembly1_JJJ  TM=2.252E-01  e=4.312E+00  Serratia marcescens
  6grj-assembly1_B  TM=2.127E-01  e=3.359E+00  Aeromonas hydrophila
  6grj-assembly1_I  TM=3.336E-01  e=2.493E+00  Aeromonas hydrophila

pLDDT: mean 87.71, std 16.92, range [35.09, 98.81]

Sequence (324 aa):
MNAPTPRSSSAVSEHSLDAAVQRARSDPAYGAFLLLRIGFTVLPIVMGLDKFTNLLTTWENYLAPWIVDIGPLSAHQTMLVVGVIEIVAGIAVAIKPRYAAYIVAAWLAGIIVNLLSYPDFYDIALRDFGLMLAAVTLGRLAYVYDPAWHRRTAPATNFAAAMNAPTPRSSSAVSEHSLDAAVQRARSDPAYGAFLLLRIGFTVLPIVMGLDKFTNLLTTWENYLAPWIVDIGPLSAHQTMLVVGVIEIVAGIAVAIKPRYAAYIVAAWLAGIIVNLLSYPDFYDIALRDFGLMLAAVTLGRLAYVYDPAWHRRTAPATNFAAA

Solvent-accessible surface area (backbone atoms only — not comparable to full-atom values): 17117 Å² total; per-residue (Å²): 136,83,74,80,74,86,68,64,64,62,54,54,53,49,50,50,50,51,50,50,52,51,45,26,68,74,32,40,59,55,28,29,41,51,50,44,43,51,44,52,19,49,51,33,29,55,58,14,57,32,45,77,69,39,77,46,44,69,65,54,76,63,53,37,66,70,59,40,71,75,43,97,45,53,53,65,56,47,38,41,53,51,12,53,51,26,32,52,48,7,53,38,21,65,73,43,32,46,56,32,18,50,53,50,23,54,51,37,51,54,50,30,52,38,23,63,72,43,87,82,30,46,57,56,28,51,55,43,48,51,46,25,51,42,26,45,29,39,18,32,38,19,63,75,75,40,80,72,82,68,74,72,66,66,72,74,73,75,80,64,91,122,137,82,73,82,75,85,69,64,66,63,54,53,54,49,50,49,50,51,51,49,52,51,46,26,71,73,32,40,60,57,29,28,41,51,52,45,42,53,44,53,20,49,50,33,29,54,57,13,58,32,44,76,67,41,77,46,42,69,65,52,76,64,53,37,67,69,59,42,72,75,43,98,46,53,54,65,56,46,37,42,53,50,13,53,52,27,32,50,48,7,51,38,20,65,73,43,32,47,58,33,19,48,52,50,24,53,51,38,51,53,50,32,52,38,23,65,72,44,87,83,30,45,55,56,26,51,54,42,47,51,45,26,51,42,24,45,28,38,18,32,38,17,63,74,74,38,82,73,83,68,74,71,67,67,74,75,75,77,84,65,86,129

Foldseek 3Di:
DDDPDCPPPVVVVVVVVVVQVVCCVVDVLSVLLVVLLLVLLPVLLVQLVCLVPQPVHVCLVLAAPVVCVVDPDHSSVVSNVSSVVSNVLSVCSNVQLLPSLLVVLVVLVVSLVRNVVDDDCNVVSVVSVVVSVSSVVSNVSCPVVPDDPPPPPPPPPCPDDD/DDDPDCPPPVVVVVVVVVVQVVCCVVDVLSVLLVVLLLVLLPVLLVQLVCLVPQPVHVCLVLAAPVVCVVDPDHSSVVSNVSSVVSNVLSVCSNVQLLPSLLVVLVVLVVSLVRNVVDDDCNVVSVVSVVVSVSSVVSNVSCPVVPDDPPPPPPPPPCPPDD

Secondary structure (DSSP, 8-state):
-------HHHHHHHHHHHHHHHHHHH-HHHHHHHHHHHHHHHHHHHHHHHTTT-SS--GGGGS-HHHHHHSSS-HHHHHHHHHHHHHHHHHHHHH-HHHHHHHHHHHHHHHHHHHHTSTT-HHHHHHHHHHHHHHHHHHHHHHHHS----------------/-------HHHHHHHHHHHHHHHHHHH-HHHHHHHHHHHHHHHHHHHHHHHTTT-SS--GGGGS-HHHHHHSSS-HHHHHHHHHHHHHHHHHHHHH-HHHHHHHHHHHHHHHHHHHHTSTT-HHHHHHHHHHHHHHHHHHHHHHHHS----------------